Protein AF-A0ABD3V1T1-F1 (afdb_monomer_lite)

InterPro domains:
  IPR002073 3'5'-cyclic nucleotide phosphodiesterase, catalytic domain [PF00233] (11-214)
  IPR002073 3'5'-cyclic nucleotide phosphodiesterase, catalytic domain [PS51845] (1-315)
  IPR003607 HD/PDEase domain [cd00077] (18-163)
  IPR023088 3'5'-cyclic nucleotide phosphodiesterase [PR00387] (19-32)
  IPR023088 3'5'-cyclic nucleotide phosphodiesterase [PR00387] (33-48)
  IPR023088 3'5'-cyclic nucleotide phosphodiesterase [PR00387] (60-76)
  IPR023088 3'5'-cyclic nucleotide phosphodiesterase [PR00387] (136-149)
  IPR023088 3'5'-cyclic nucleotide phosphodiesterase [PR00387] (153-169)
  IPR023174 3'5'-cyclic nucleotide phosphodiesterase, conserved site [PS00126] (33-44)
  IPR036971 3'5'-cyclic nucleotide phosphodiesterase, catalytic domain superfamily [G3DSA:1.10.1300.10] (7-315)

Secondary structure (DSSP, 8-state):
--TTTTTT-HHHHHHHHS-HHHHHHHHHHHHHTTTT--SS-HHHHHHTT-HHHHHHTTSSHHHHHHHHHHHHHTTSGGG-TTTTS-HHHHHHHHHHHHHHHHTT-GGGHHHHHHHHHHHHTSSSPPPHHHHHHHHHHHHHT-GGGS-HHHHHHHHHHHHHHHHHHHHHHHHTTPPPPTT--TTT--HHHHHHHHIIIIIHHHHHHHHHHHHHHSHHHHTSPPPP------------------------------------------------------------------------THHHHHHHHHHHHHHHHH-

Structure (mmCIF, N/CA/C/O backbone):
data_AF-A0ABD3V1T1-F1
#
_entry.id   AF-A0ABD3V1T1-F1
#
loop_
_atom_site.group_PDB
_atom_site.id
_atom_site.type_symbol
_atom_site.label_atom_id
_atom_site.label_alt_id
_atom_site.label_comp_id
_atom_site.label_asym_id
_atom_site.label_entity_id
_atom_site.label_seq_id
_atom_site.pdbx_PDB_ins_code
_atom_site.Cartn_x
_atom_site.Cartn_y
_atom_site.Cartn_z
_atom_site.occupancy
_atom_site.B_iso_or_equiv
_atom_site.auth_seq_id
_atom_site.auth_comp_id
_atom_site.auth_asym_id
_atom_site.auth_atom_id
_atom_site.pdbx_PDB_model_num
ATOM 1 N N . MET A 1 1 ? 5.803 15.322 35.891 1.00 43.84 1 MET A N 1
ATOM 2 C CA . MET A 1 1 ? 6.191 14.582 34.674 1.00 43.84 1 MET A CA 1
ATOM 3 C C . MET A 1 1 ? 7.262 15.382 33.976 1.00 43.84 1 MET A C 1
ATOM 5 O O . MET A 1 1 ? 7.073 16.579 33.790 1.00 43.84 1 MET A O 1
ATOM 9 N N . GLY A 1 2 ? 8.422 14.771 33.749 1.00 33.94 2 GLY A N 1
ATOM 10 C CA . GLY A 1 2 ? 9.577 15.471 33.200 1.00 33.94 2 GLY A CA 1
ATOM 11 C C . GLY A 1 2 ? 9.440 15.649 31.693 1.00 33.94 2 GLY A C 1
ATOM 12 O O . GLY A 1 2 ? 8.808 14.845 31.018 1.00 33.94 2 GLY A O 1
ATOM 13 N N . GLU A 1 3 ? 10.094 16.671 31.155 1.00 36.53 3 GLU A N 1
ATOM 14 C CA . GLU A 1 3 ? 10.178 17.003 29.722 1.00 36.53 3 GLU A CA 1
ATOM 15 C C . GLU A 1 3 ? 10.659 15.826 28.839 1.00 36.53 3 GLU A C 1
ATOM 17 O O . GLU A 1 3 ? 10.414 15.793 27.635 1.00 36.53 3 GLU A O 1
ATOM 22 N N . LYS A 1 4 ? 11.281 14.804 29.449 1.00 35.91 4 LYS A N 1
ATOM 23 C CA . LYS A 1 4 ? 11.696 13.552 28.800 1.00 35.91 4 LYS A CA 1
ATOM 24 C C . LYS A 1 4 ? 10.572 12.523 28.602 1.00 35.91 4 LYS A C 1
ATOM 26 O O . LYS A 1 4 ? 10.714 11.699 27.708 1.00 35.91 4 LYS A O 1
ATOM 31 N N . ASP A 1 5 ? 9.468 12.596 29.349 1.00 42.28 5 ASP A N 1
ATOM 32 C CA . ASP A 1 5 ? 8.339 11.648 29.239 1.00 42.28 5 ASP A CA 1
ATOM 33 C C . ASP A 1 5 ? 7.396 11.991 28.065 1.00 42.28 5 ASP A C 1
ATOM 35 O O . ASP A 1 5 ? 6.668 11.143 27.553 1.00 42.28 5 ASP A O 1
ATOM 39 N N . ILE A 1 6 ? 7.424 13.248 27.610 1.00 43.75 6 ILE A N 1
ATOM 40 C CA . ILE A 1 6 ? 6.513 13.803 26.594 1.00 43.75 6 ILE A CA 1
ATOM 41 C C . ILE A 1 6 ? 6.910 13.360 25.173 1.00 43.75 6 ILE A C 1
ATOM 43 O O . ILE A 1 6 ? 6.063 13.201 24.296 1.00 43.75 6 ILE A O 1
ATOM 47 N N . VAL A 1 7 ? 8.201 13.109 24.938 1.00 44.66 7 VAL A N 1
ATOM 48 C CA . VAL A 1 7 ? 8.735 12.762 23.608 1.00 44.66 7 VAL A CA 1
ATOM 49 C C . VAL A 1 7 ? 8.593 11.264 23.298 1.00 44.66 7 VAL A C 1
ATOM 51 O O . VAL A 1 7 ? 8.652 10.871 22.137 1.00 44.66 7 VAL A O 1
ATOM 54 N N . THR A 1 8 ? 8.370 10.414 24.305 1.00 45.50 8 THR A N 1
ATOM 55 C CA . THR A 1 8 ? 8.364 8.945 24.154 1.00 45.50 8 THR A CA 1
ATOM 56 C C . THR A 1 8 ? 6.967 8.318 24.143 1.00 45.50 8 THR A C 1
ATOM 58 O O . THR A 1 8 ? 6.834 7.166 23.736 1.00 45.50 8 THR A O 1
ATOM 61 N N . ASN A 1 9 ? 5.913 9.053 24.525 1.00 52.53 9 ASN A N 1
ATOM 62 C CA . ASN A 1 9 ? 4.589 8.468 24.797 1.00 52.53 9 ASN A CA 1
ATOM 63 C C . ASN A 1 9 ? 3.530 8.656 23.686 1.00 52.53 9 ASN A C 1
ATOM 65 O O . ASN A 1 9 ? 2.329 8.591 23.934 1.00 52.53 9 ASN A O 1
ATOM 69 N N . TRP A 1 10 ? 3.958 8.881 22.442 1.00 55.53 10 TRP A N 1
ATOM 70 C CA . TRP A 1 10 ? 3.056 9.087 21.296 1.00 55.53 10 TRP A CA 1
ATOM 71 C C . TRP A 1 10 ? 2.229 7.839 20.972 1.00 55.53 10 TRP A C 1
ATOM 73 O O . TRP A 1 10 ? 1.071 7.946 20.573 1.00 55.53 10 TRP A O 1
ATOM 83 N N . HIS A 1 11 ? 2.806 6.657 21.212 1.00 55.22 11 HIS A N 1
ATOM 84 C CA . HIS A 1 11 ? 2.116 5.375 21.092 1.00 55.22 11 HIS A CA 1
ATOM 85 C C . HIS A 1 11 ? 0.866 5.323 21.986 1.00 55.22 11 HIS A C 1
ATOM 87 O O . HIS A 1 11 ? -0.195 4.928 21.514 1.00 55.22 11 HIS A O 1
ATOM 93 N N . GLY A 1 12 ? 0.957 5.815 23.229 1.00 54.53 12 GLY A N 1
ATOM 94 C CA . GLY A 1 12 ? -0.182 5.885 24.151 1.00 54.53 12 GLY A CA 1
ATOM 95 C C . GLY A 1 12 ? -1.261 6.889 23.733 1.00 54.53 12 GLY A C 1
ATOM 96 O O . GLY A 1 12 ? -2.412 6.764 24.128 1.00 54.53 12 GLY A O 1
ATOM 97 N N . LEU A 1 13 ? -0.929 7.876 22.899 1.00 57.91 13 LEU A N 1
ATOM 98 C CA . LEU A 1 13 ? -1.885 8.895 22.456 1.00 57.91 13 LEU A CA 1
ATOM 99 C C . LEU A 1 13 ? -2.669 8.468 21.223 1.00 57.91 13 LEU A C 1
ATOM 101 O O . LEU A 1 13 ? -3.871 8.702 21.167 1.00 57.91 13 LEU A O 1
ATOM 105 N N . LEU A 1 14 ? -2.027 7.780 20.276 1.00 60.41 14 LEU A N 1
ATOM 106 C CA . LEU A 1 14 ? -2.755 7.103 19.199 1.00 60.41 14 LEU A CA 1
ATOM 107 C C . LEU A 1 14 ? -3.680 6.012 19.762 1.00 60.41 14 LEU A C 1
ATOM 109 O O . LEU A 1 14 ? -4.810 5.892 19.296 1.00 60.41 14 LEU A O 1
ATOM 113 N N . GLN A 1 15 ? -3.252 5.302 20.814 1.00 58.66 15 GLN A N 1
ATOM 114 C CA . GLN A 1 15 ? -4.102 4.363 21.561 1.00 58.66 15 GLN A CA 1
ATOM 115 C C . GLN A 1 15 ? -5.310 5.032 22.233 1.00 58.66 15 GLN A C 1
ATOM 117 O O . GLN A 1 15 ? -6.338 4.394 22.373 1.00 58.66 15 GLN A O 1
ATOM 122 N N . ASN A 1 16 ? -5.232 6.312 22.608 1.00 70.31 16 ASN A N 1
ATOM 123 C CA . ASN A 1 16 ? -6.383 7.037 23.164 1.00 70.31 16 ASN A CA 1
ATOM 124 C C . ASN A 1 16 ? -7.327 7.590 22.082 1.00 70.31 16 ASN A C 1
ATOM 126 O O . ASN A 1 16 ? -8.467 7.943 22.380 1.00 70.31 16 ASN A O 1
ATOM 130 N N . TRP A 1 17 ? -6.861 7.708 20.835 1.00 84.50 17 TRP A N 1
ATOM 131 C CA . TRP A 1 17 ? -7.697 8.121 19.706 1.00 84.50 17 TRP A CA 1
ATOM 132 C C . TRP A 1 17 ? -8.449 6.944 19.086 1.00 84.50 17 TRP A C 1
ATOM 134 O O . TRP A 1 17 ? -9.582 7.112 18.636 1.00 84.50 17 TRP A O 1
ATOM 144 N N . LEU A 1 18 ? -7.828 5.765 19.066 1.00 90.62 18 LEU A N 1
ATOM 145 C CA . LEU A 1 18 ? -8.373 4.537 18.498 1.00 90.62 18 LEU A CA 1
ATOM 146 C C . LEU A 1 18 ? -9.016 3.665 19.581 1.00 90.62 18 LEU A C 1
ATOM 148 O O . LEU A 1 18 ? -8.519 3.571 20.693 1.00 90.62 18 LEU A O 1
ATOM 152 N N . SER A 1 19 ? -10.113 2.998 19.246 1.00 93.19 19 SER A N 1
ATOM 153 C CA . SER A 1 19 ? -10.649 1.902 20.056 1.00 93.19 19 SER A CA 1
ATOM 154 C C . SER A 1 19 ? -9.822 0.627 19.864 1.00 93.19 19 SER A C 1
ATOM 156 O O . SER A 1 19 ? -9.166 0.455 18.833 1.00 93.19 19 SER A O 1
ATOM 158 N N . ASP A 1 20 ? -9.915 -0.310 20.810 1.00 94.44 20 ASP A N 1
ATOM 159 C CA . ASP A 1 20 ? -9.263 -1.623 20.698 1.00 94.44 20 ASP A CA 1
ATOM 160 C C . ASP A 1 20 ? -9.670 -2.362 19.412 1.00 94.44 20 ASP A C 1
ATOM 162 O O . ASP A 1 20 ? -8.837 -3.000 18.766 1.00 94.44 20 ASP A O 1
ATOM 166 N N . LEU A 1 21 ? -10.932 -2.214 18.989 1.00 96.19 21 LEU A N 1
ATOM 167 C CA . LEU A 1 21 ? -11.443 -2.792 17.747 1.00 96.19 21 LEU A CA 1
ATOM 168 C C . LEU A 1 21 ? -10.760 -2.192 16.508 1.00 96.19 21 LEU A C 1
ATOM 170 O O . LEU A 1 21 ? -10.423 -2.924 15.582 1.00 96.19 21 LEU A O 1
ATOM 174 N N . GLU A 1 22 ? -10.522 -0.878 16.491 1.00 96.50 22 GLU A N 1
ATOM 175 C CA . GLU A 1 22 ? -9.848 -0.181 15.385 1.00 96.50 22 GLU A CA 1
ATOM 176 C C . GLU A 1 22 ? -8.355 -0.527 15.319 1.00 96.50 22 GLU A C 1
ATOM 178 O O . GLU A 1 22 ? -7.807 -0.707 14.228 1.00 96.50 22 GLU A O 1
ATOM 183 N N . VAL A 1 23 ? -7.695 -0.674 16.475 1.00 96.12 23 VAL A N 1
ATOM 184 C CA . VAL A 1 23 ? -6.307 -1.157 16.549 1.00 96.12 23 VAL A CA 1
ATOM 185 C C . VAL A 1 23 ? -6.221 -2.587 16.022 1.00 96.12 23 VAL A C 1
ATOM 187 O O . VAL A 1 23 ? -5.373 -2.884 15.177 1.00 96.12 23 VAL A O 1
ATOM 190 N N . PHE A 1 24 ? -7.127 -3.463 16.463 1.00 97.38 24 PHE A N 1
ATOM 191 C CA . PHE A 1 24 ? -7.182 -4.842 15.992 1.00 97.38 24 PHE A CA 1
ATOM 192 C C . PHE A 1 24 ? -7.453 -4.922 14.483 1.00 97.38 24 PHE A C 1
ATOM 194 O O . PHE A 1 24 ? -6.726 -5.617 13.774 1.00 97.38 24 PHE A O 1
ATOM 201 N N . ALA A 1 25 ? -8.426 -4.161 13.974 1.00 98.31 25 ALA A N 1
ATOM 202 C CA . ALA A 1 25 ? -8.725 -4.066 12.546 1.00 98.31 25 ALA A CA 1
ATOM 203 C C . ALA A 1 25 ? -7.522 -3.580 11.732 1.00 98.31 25 ALA A C 1
ATOM 205 O O . ALA A 1 25 ? -7.242 -4.138 10.677 1.00 98.31 25 ALA A O 1
ATOM 206 N N . THR A 1 26 ? -6.773 -2.599 12.240 1.00 98.19 26 THR A N 1
ATOM 207 C CA . THR A 1 26 ? -5.576 -2.067 11.571 1.00 98.19 26 THR A CA 1
ATOM 208 C C . THR A 1 26 ? -4.484 -3.124 11.431 1.00 98.19 26 THR A C 1
ATOM 210 O O . THR A 1 26 ? -3.923 -3.298 10.350 1.00 98.19 26 THR A O 1
ATOM 213 N N . ILE A 1 27 ? -4.196 -3.858 12.510 1.00 98.31 27 ILE A N 1
ATOM 214 C CA . ILE A 1 27 ? -3.192 -4.932 12.501 1.00 98.31 27 ILE A CA 1
ATOM 215 C C . ILE A 1 27 ? -3.645 -6.072 11.587 1.00 98.31 27 ILE A C 1
ATOM 217 O O . ILE A 1 27 ? -2.851 -6.588 10.803 1.00 98.31 27 ILE A O 1
ATOM 221 N N . PHE A 1 28 ? -4.924 -6.446 11.663 1.00 98.62 28 PHE A N 1
ATOM 222 C CA . PHE A 1 28 ? -5.484 -7.481 10.807 1.00 98.62 28 PHE A CA 1
ATOM 223 C C . PHE A 1 28 ? -5.425 -7.082 9.330 1.00 98.62 28 PHE A C 1
ATOM 225 O O . PHE A 1 28 ? -4.951 -7.871 8.522 1.00 98.62 28 PHE A O 1
ATOM 232 N N . ALA A 1 29 ? -5.834 -5.858 8.980 1.00 98.81 29 ALA A N 1
ATOM 233 C CA . ALA A 1 29 ? -5.756 -5.333 7.619 1.00 98.81 29 ALA A CA 1
ATOM 234 C C . ALA A 1 29 ? -4.317 -5.379 7.087 1.00 98.81 29 ALA A C 1
ATOM 236 O O . ALA A 1 29 ? -4.097 -5.893 5.998 1.00 98.81 29 ALA A O 1
ATOM 237 N N . ALA A 1 30 ? -3.333 -4.946 7.884 1.00 98.69 30 ALA A N 1
ATOM 238 C CA . ALA A 1 30 ? -1.922 -5.030 7.509 1.00 98.69 30 ALA A CA 1
ATOM 239 C C . ALA A 1 30 ? -1.456 -6.473 7.252 1.00 98.69 30 ALA A C 1
ATOM 241 O O . ALA A 1 30 ? -0.709 -6.715 6.308 1.00 98.69 30 ALA A O 1
ATOM 242 N N . LEU A 1 31 ? -1.917 -7.436 8.054 1.00 98.38 31 LEU A N 1
ATOM 243 C CA . LEU A 1 31 ? -1.580 -8.850 7.878 1.00 98.38 31 LEU A CA 1
ATOM 244 C C . LEU A 1 31 ? -2.165 -9.441 6.588 1.00 98.38 31 LEU A C 1
ATOM 246 O O . LEU A 1 31 ? -1.534 -10.300 5.977 1.00 98.38 31 LEU A O 1
ATOM 250 N N . VAL A 1 32 ? -3.368 -9.017 6.197 1.00 98.62 32 VAL A N 1
ATOM 251 C CA . VAL A 1 32 ? -4.119 -9.649 5.103 1.00 98.62 32 VAL A CA 1
ATOM 252 C C . VAL A 1 32 ? -4.105 -8.884 3.785 1.00 98.62 32 VAL A C 1
ATOM 254 O O . VAL A 1 32 ? -4.648 -9.403 2.813 1.00 98.62 32 VAL A O 1
ATOM 257 N N . HIS A 1 33 ? -3.535 -7.674 3.744 1.00 98.81 33 HIS A N 1
ATOM 258 C CA . HIS A 1 33 ? -3.693 -6.776 2.597 1.00 98.81 33 HIS A CA 1
ATOM 259 C C . HIS A 1 33 ? -3.243 -7.386 1.265 1.00 98.81 33 HIS A C 1
ATOM 261 O O . HIS A 1 33 ? -3.886 -7.077 0.277 1.00 98.81 33 HIS A O 1
ATOM 267 N N . ASP A 1 34 ? -2.262 -8.300 1.278 1.00 98.69 34 ASP A N 1
ATOM 268 C CA . ASP A 1 34 ? -1.723 -9.021 0.108 1.00 98.69 34 ASP A CA 1
ATOM 269 C C . ASP A 1 34 ? -1.944 -10.554 0.170 1.00 98.69 34 ASP A C 1
ATOM 271 O O . ASP A 1 34 ? -1.226 -11.354 -0.441 1.00 98.69 34 ASP A O 1
ATOM 275 N N . TYR A 1 35 ? -2.922 -11.034 0.947 1.00 98.56 35 TYR A N 1
ATOM 276 C CA . TYR A 1 35 ? -3.156 -12.477 1.096 1.00 98.56 35 TYR A CA 1
ATOM 277 C C . TYR A 1 35 ? -3.539 -13.152 -0.236 1.00 98.56 35 TYR A C 1
ATOM 279 O O . TYR A 1 35 ? -4.500 -12.749 -0.883 1.00 98.56 35 TYR A O 1
ATOM 287 N N . GLU A 1 36 ? -2.828 -14.220 -0.618 1.00 98.00 36 GLU A N 1
ATOM 288 C CA . GLU A 1 36 ? -2.940 -14.897 -1.930 1.00 98.00 36 GLU A CA 1
ATOM 289 C C . GLU A 1 36 ? -2.482 -14.049 -3.139 1.00 98.00 36 GLU A C 1
ATOM 291 O O . GLU A 1 36 ? -2.895 -14.309 -4.270 1.00 98.00 36 GLU A O 1
ATOM 296 N N . HIS A 1 37 ? -1.591 -13.065 -2.942 1.00 98.44 37 HIS A N 1
ATOM 297 C CA . HIS A 1 37 ? -0.959 -12.350 -4.057 1.00 98.44 37 HIS A CA 1
ATOM 298 C C . HIS A 1 37 ? -0.254 -13.312 -5.030 1.00 98.44 37 HIS A C 1
ATOM 300 O O . HIS A 1 37 ? 0.456 -14.241 -4.638 1.00 98.44 37 HIS A O 1
ATOM 306 N N . THR A 1 38 ? -0.461 -13.094 -6.329 1.00 97.81 38 THR A N 1
ATOM 307 C CA . THR A 1 38 ? -0.012 -14.003 -7.400 1.00 97.81 38 THR A CA 1
ATOM 308 C C . THR A 1 38 ? 1.401 -13.704 -7.897 1.00 97.81 38 THR A C 1
ATOM 310 O O . THR A 1 38 ? 1.939 -14.442 -8.726 1.00 97.81 38 THR A O 1
ATOM 313 N N . GLY A 1 39 ? 1.993 -12.617 -7.403 1.00 97.56 39 GLY A N 1
ATOM 314 C CA . GLY A 1 39 ? 3.241 -12.054 -7.904 1.00 97.56 39 GLY A CA 1
ATOM 315 C C . GLY A 1 39 ? 3.077 -11.324 -9.240 1.00 97.56 39 GLY A C 1
ATOM 316 O O . GLY A 1 39 ? 4.014 -11.270 -10.033 1.00 97.56 39 GLY A O 1
ATOM 317 N N . THR A 1 40 ? 1.861 -10.858 -9.546 1.00 98.06 40 THR A N 1
ATOM 318 C CA . THR A 1 40 ? 1.545 -10.085 -10.753 1.00 98.06 40 THR A CA 1
ATOM 319 C C . THR A 1 40 ? 0.531 -8.994 -10.434 1.00 98.06 40 THR A C 1
ATOM 321 O O . THR A 1 40 ? -0.231 -9.130 -9.486 1.00 98.06 40 THR A O 1
ATOM 324 N N . THR A 1 41 ? 0.498 -7.921 -11.223 1.00 98.31 41 THR A N 1
ATOM 325 C CA . THR A 1 41 ? -0.340 -6.744 -10.958 1.00 98.31 41 THR A CA 1
ATOM 326 C C . THR A 1 41 ? -1.795 -6.908 -11.411 1.00 98.31 41 THR A C 1
ATOM 328 O O . THR A 1 41 ? -2.125 -7.740 -12.260 1.00 98.31 41 THR A O 1
ATOM 331 N N . ASN A 1 42 ? -2.672 -6.017 -10.931 1.00 98.38 42 ASN A N 1
ATOM 332 C CA . ASN A 1 42 ? -4.055 -5.888 -11.410 1.00 98.38 42 ASN A CA 1
ATOM 333 C C . ASN A 1 42 ? -4.140 -5.819 -12.948 1.00 98.38 42 ASN A C 1
ATOM 335 O O . ASN A 1 42 ? -4.965 -6.496 -13.559 1.00 98.38 42 ASN A O 1
ATOM 339 N N . ASN A 1 43 ? -3.252 -5.055 -13.593 1.00 97.94 43 ASN A N 1
ATOM 340 C CA . ASN A 1 43 ? -3.235 -4.923 -15.052 1.00 97.94 43 ASN A CA 1
ATOM 341 C C . ASN A 1 43 ? -2.937 -6.256 -15.754 1.00 97.94 43 ASN A C 1
ATOM 343 O O . ASN A 1 43 ? -3.573 -6.573 -16.757 1.00 97.94 43 ASN A O 1
ATOM 347 N N . PHE A 1 44 ? -2.021 -7.064 -15.215 1.00 98.44 44 PHE A N 1
ATOM 348 C CA . PHE A 1 44 ? -1.737 -8.391 -15.758 1.00 98.44 44 PHE A CA 1
ATOM 349 C C . PHE A 1 44 ? -2.977 -9.293 -15.703 1.00 98.44 44 PHE A C 1
ATOM 351 O O . PHE A 1 44 ? -3.340 -9.930 -16.695 1.00 98.44 44 PHE A O 1
ATOM 358 N N . HIS A 1 45 ? -3.675 -9.299 -14.566 1.00 98.56 45 HIS A N 1
ATOM 359 C CA . HIS A 1 45 ? -4.908 -10.061 -14.376 1.00 98.56 45 HIS A CA 1
ATOM 360 C C . HIS A 1 45 ? -6.024 -9.662 -15.352 1.00 98.56 45 HIS A C 1
ATOM 362 O O . HIS A 1 45 ? -6.718 -10.543 -15.868 1.00 98.56 45 HIS A O 1
ATOM 368 N N . ILE A 1 46 ? -6.166 -8.362 -15.623 1.00 98.38 46 ILE A N 1
ATOM 369 C CA . ILE A 1 46 ? -7.139 -7.809 -16.576 1.00 98.38 46 ILE A CA 1
ATOM 370 C C . ILE A 1 46 ? -6.761 -8.199 -18.010 1.00 98.38 46 ILE A C 1
ATOM 372 O O . ILE A 1 46 ? -7.571 -8.770 -18.737 1.00 98.38 46 ILE A O 1
ATOM 376 N N . MET A 1 47 ? -5.509 -7.965 -18.410 1.00 97.88 47 MET A N 1
ATOM 377 C CA . MET A 1 47 ? -5.037 -8.233 -19.776 1.00 97.88 47 MET A CA 1
ATOM 378 C C . MET A 1 47 ? -5.066 -9.719 -20.146 1.00 97.88 47 MET A C 1
ATOM 380 O O . MET A 1 47 ? -5.230 -10.061 -21.316 1.00 97.88 47 MET A O 1
ATOM 384 N N . THR A 1 48 ? -4.915 -10.603 -19.160 1.00 97.75 48 THR A N 1
ATOM 385 C CA . THR A 1 48 ? -4.975 -12.058 -19.359 1.00 97.75 48 THR A CA 1
ATOM 386 C C . THR A 1 48 ? -6.380 -12.642 -19.221 1.00 97.75 48 THR A C 1
ATOM 388 O O . THR A 1 48 ? -6.561 -13.828 -19.490 1.00 97.75 48 THR A O 1
ATOM 391 N N . GLY A 1 49 ? -7.378 -11.847 -18.812 1.00 97.62 49 GLY A N 1
ATOM 392 C CA . GLY A 1 49 ? -8.740 -12.332 -18.579 1.00 97.62 49 GLY A CA 1
ATOM 393 C C . GLY A 1 49 ? -8.814 -13.391 -17.476 1.00 97.62 49 GLY A C 1
ATOM 394 O O . GLY A 1 49 ? -9.561 -14.361 -17.597 1.00 97.62 49 GLY A O 1
ATOM 395 N N . SER A 1 50 ? -7.997 -13.244 -16.428 1.00 98.12 50 SER A N 1
ATOM 396 C CA . SER A 1 50 ? -7.952 -14.199 -15.315 1.00 98.12 50 SER A CA 1
ATOM 397 C C . SER A 1 50 ? -9.303 -14.326 -14.596 1.00 98.12 50 SER A C 1
ATOM 399 O O . SER A 1 50 ? -10.104 -13.391 -14.581 1.00 98.12 50 SER A O 1
ATOM 401 N N . GLU A 1 51 ? -9.545 -15.460 -13.931 1.00 98.00 51 GLU A N 1
ATOM 402 C CA . GLU A 1 51 ? -10.817 -15.710 -13.233 1.00 98.00 51 GLU A CA 1
ATOM 403 C C . GLU A 1 51 ? -11.146 -14.639 -12.183 1.00 98.00 51 GLU A C 1
ATOM 405 O O . GLU A 1 51 ? -12.297 -14.218 -12.077 1.00 98.00 51 GLU A O 1
ATOM 410 N N . ILE A 1 52 ? -10.142 -14.152 -11.441 1.00 97.94 52 ILE A N 1
ATOM 411 C CA . ILE A 1 52 ? -10.354 -13.101 -10.437 1.00 97.94 52 ILE A CA 1
ATOM 412 C C . ILE A 1 52 ? -10.651 -11.736 -11.073 1.00 97.94 52 ILE A C 1
ATOM 414 O O . ILE A 1 52 ? -11.458 -10.988 -10.525 1.00 97.94 52 ILE A O 1
ATOM 418 N N . ALA A 1 53 ? -10.087 -11.428 -12.248 1.00 98.50 53 ALA A N 1
ATOM 419 C CA . ALA A 1 53 ? -10.419 -10.200 -12.976 1.00 98.50 53 ALA A CA 1
ATOM 420 C C . ALA A 1 53 ? -11.879 -10.215 -13.443 1.00 98.50 53 ALA A C 1
ATOM 422 O O . ALA A 1 53 ? -12.613 -9.253 -13.211 1.00 98.50 53 ALA A O 1
ATOM 423 N N . LEU A 1 54 ? -12.333 -11.351 -13.986 1.00 98.38 54 LEU A N 1
ATOM 424 C CA . LEU A 1 54 ? -13.731 -11.554 -14.373 1.00 98.38 54 LEU A CA 1
ATOM 425 C C . LEU A 1 54 ? -14.675 -11.480 -13.164 1.00 98.38 54 LEU A C 1
ATOM 427 O O . LEU A 1 54 ? -15.730 -10.852 -13.240 1.00 98.38 54 LEU A O 1
ATOM 431 N N . LEU A 1 55 ? -14.293 -12.084 -12.036 1.00 98.19 55 LEU A N 1
ATOM 432 C CA . LEU A 1 55 ? -15.089 -12.079 -10.807 1.00 98.19 55 LEU A CA 1
ATOM 433 C C . LEU A 1 55 ? -15.288 -10.663 -10.247 1.00 98.19 55 LEU A C 1
ATOM 435 O O . LEU A 1 55 ? -16.395 -10.315 -9.830 1.00 98.19 55 LEU A O 1
ATOM 439 N N . TYR A 1 56 ? -14.230 -9.848 -10.245 1.00 98.38 56 TYR A N 1
ATOM 440 C CA . TYR A 1 56 ? -14.252 -8.486 -9.700 1.00 98.38 56 TYR A CA 1
ATOM 441 C C . TYR A 1 56 ? -14.488 -7.398 -10.751 1.00 98.38 56 TYR A C 1
ATOM 443 O O . TYR A 1 56 ? -14.476 -6.212 -10.423 1.00 98.38 56 TYR A O 1
ATOM 451 N N . ASN A 1 57 ? -14.808 -7.788 -11.988 1.00 98.38 57 ASN A N 1
ATOM 452 C CA . ASN A 1 57 ? -15.132 -6.884 -13.092 1.00 98.38 57 ASN A CA 1
ATOM 453 C C . ASN A 1 57 ? -14.055 -5.802 -13.285 1.00 98.38 57 ASN A C 1
ATOM 455 O O . ASN A 1 57 ? -14.374 -4.614 -13.373 1.00 98.38 57 ASN A O 1
ATOM 459 N N . ASP A 1 58 ? -12.788 -6.226 -13.279 1.00 98.38 58 ASP A N 1
ATOM 460 C CA . ASP A 1 58 ? -11.596 -5.393 -13.490 1.00 98.38 58 ASP A CA 1
ATOM 461 C C . ASP A 1 58 ? -11.381 -4.264 -12.460 1.00 98.38 58 ASP A C 1
ATOM 463 O O . ASP A 1 58 ? -10.598 -3.341 -12.690 1.00 98.38 58 ASP A O 1
ATOM 467 N N . ARG A 1 59 ? -12.064 -4.302 -11.307 1.00 97.88 59 ARG A N 1
ATOM 468 C CA . ARG A 1 59 ? -11.957 -3.272 -10.258 1.00 97.88 59 ARG A CA 1
ATOM 469 C C . ARG A 1 59 ? -11.186 -3.788 -9.056 1.00 97.88 59 ARG A C 1
ATOM 471 O O . ARG A 1 59 ? -11.685 -4.700 -8.402 1.00 97.88 59 ARG A O 1
ATOM 478 N N . ALA A 1 60 ? -10.047 -3.157 -8.743 1.00 97.62 60 ALA A N 1
ATOM 479 C CA . ALA A 1 60 ? -9.207 -3.477 -7.580 1.00 97.62 60 ALA A CA 1
ATOM 480 C C . ALA A 1 60 ? -9.117 -5.002 -7.380 1.00 97.62 60 ALA A C 1
ATOM 482 O O . ALA A 1 60 ? -9.640 -5.557 -6.409 1.00 97.62 60 ALA A O 1
ATOM 483 N N . VAL A 1 61 ? -8.670 -5.692 -8.438 1.00 98.69 61 VAL A N 1
ATOM 484 C CA . VAL A 1 61 ? -8.891 -7.133 -8.634 1.00 98.69 61 VAL A CA 1
ATOM 485 C C . VAL A 1 61 ? -8.229 -7.931 -7.515 1.00 98.69 61 VAL A C 1
ATOM 487 O O . VAL A 1 61 ? -8.861 -8.803 -6.916 1.00 98.69 61 VAL A O 1
ATOM 490 N N . LEU A 1 62 ? -6.975 -7.607 -7.224 1.00 98.81 62 LEU A N 1
ATOM 491 C CA . LEU A 1 62 ? -6.169 -8.219 -6.182 1.00 98.81 62 LEU A CA 1
ATOM 492 C C . LEU A 1 62 ? -6.671 -7.812 -4.800 1.00 98.81 62 LEU A C 1
ATOM 494 O O . LEU A 1 62 ? -6.951 -8.680 -3.985 1.00 98.81 62 LEU A O 1
ATOM 498 N N . GLU A 1 63 ? -6.947 -6.533 -4.563 1.00 98.81 63 GLU A N 1
ATOM 499 C CA . GLU A 1 63 ? -7.373 -6.048 -3.248 1.00 98.81 63 GLU A CA 1
ATOM 500 C C . GLU A 1 63 ? -8.729 -6.650 -2.837 1.00 98.81 63 GLU A C 1
ATOM 502 O O . GLU A 1 63 ? -8.913 -7.100 -1.702 1.00 98.81 63 GLU A O 1
ATOM 507 N N . ASN A 1 64 ? -9.673 -6.776 -3.780 1.00 98.75 64 ASN A N 1
ATOM 508 C CA . ASN A 1 64 ? -10.911 -7.523 -3.548 1.00 98.75 64 ASN A CA 1
ATOM 509 C C . ASN A 1 64 ? -10.652 -9.015 -3.296 1.00 98.75 64 ASN A C 1
ATOM 511 O O . ASN A 1 64 ? -11.341 -9.625 -2.469 1.00 98.75 64 ASN A O 1
ATOM 515 N N . HIS A 1 65 ? -9.683 -9.617 -3.992 1.00 98.75 65 HIS A N 1
ATOM 516 C CA . HIS A 1 65 ? -9.293 -11.006 -3.773 1.00 98.75 65 HIS A CA 1
ATOM 517 C C . HIS A 1 65 ? -8.732 -11.219 -2.364 1.00 98.75 65 HIS A C 1
ATOM 519 O O . HIS A 1 65 ? -9.253 -12.081 -1.656 1.00 98.75 65 HIS A O 1
ATOM 525 N N . HIS A 1 66 ? -7.787 -10.386 -1.924 1.00 98.81 66 HIS A N 1
ATOM 526 C CA . HIS A 1 66 ? -7.160 -10.430 -0.601 1.00 98.81 66 HIS A CA 1
ATOM 527 C C . HIS A 1 66 ? -8.208 -10.377 0.517 1.00 98.81 66 HIS A C 1
ATOM 529 O O . HIS A 1 66 ? -8.244 -11.243 1.399 1.00 98.81 66 HIS A O 1
ATOM 535 N N . ILE A 1 67 ? -9.156 -9.439 0.426 1.00 98.69 67 ILE A N 1
ATOM 536 C CA . ILE A 1 67 ? -10.288 -9.320 1.358 1.00 98.69 67 ILE A CA 1
ATOM 537 C C . ILE A 1 67 ? -11.163 -10.581 1.323 1.00 98.69 67 ILE A C 1
ATOM 539 O O . ILE A 1 67 ? -11.471 -11.177 2.360 1.00 98.69 67 ILE A O 1
ATOM 543 N N . SER A 1 68 ? -11.613 -10.979 0.132 1.00 98.50 68 SER A N 1
ATOM 544 C CA . SER A 1 68 ? -12.553 -12.089 -0.055 1.00 98.50 68 SER A CA 1
ATOM 545 C C . SER A 1 68 ? -11.986 -13.411 0.456 1.00 98.50 68 SER A C 1
ATOM 547 O O . SER A 1 68 ? -12.677 -14.133 1.181 1.00 98.50 68 SER A O 1
ATOM 549 N N . SER A 1 69 ? -10.729 -13.710 0.128 1.00 98.44 69 SER A N 1
ATOM 550 C CA . SER A 1 69 ? -10.031 -14.923 0.550 1.00 98.44 69 SER A CA 1
ATOM 551 C C . SER A 1 69 ? -9.789 -14.940 2.055 1.00 98.44 69 SER A C 1
ATOM 553 O O . SER A 1 69 ? -10.125 -15.925 2.714 1.00 98.44 69 SER A O 1
ATOM 555 N N . SER A 1 70 ? -9.351 -13.821 2.636 1.00 98.44 70 SER A N 1
ATOM 556 C CA . SER A 1 70 ? -9.107 -13.718 4.081 1.00 98.44 70 SER A CA 1
ATOM 557 C C . SER A 1 70 ? -10.376 -13.942 4.900 1.00 98.44 70 SER A C 1
ATOM 559 O O . SER A 1 70 ? -10.407 -14.744 5.833 1.00 98.44 70 SER A O 1
ATOM 561 N N . PHE A 1 71 ? -11.486 -13.308 4.518 1.00 98.38 71 PHE A N 1
ATOM 562 C CA . PHE A 1 71 ? -12.753 -13.514 5.220 1.00 98.38 71 PHE A CA 1
ATOM 563 C C . PHE A 1 71 ? -13.415 -14.859 4.923 1.00 98.38 71 PHE A C 1
ATOM 565 O O . PHE A 1 71 ? -14.242 -15.315 5.713 1.00 98.38 71 PHE A O 1
ATOM 572 N N . ARG A 1 72 ? -13.076 -15.507 3.805 1.00 97.94 72 ARG A N 1
ATOM 573 C CA . ARG A 1 72 ? -13.484 -16.888 3.535 1.00 97.94 72 ARG A CA 1
ATOM 574 C C . ARG A 1 72 ? -12.742 -17.863 4.441 1.00 97.94 72 ARG A C 1
ATOM 576 O O . ARG A 1 72 ? -13.387 -18.765 4.965 1.00 97.94 72 ARG A O 1
ATOM 583 N N . LEU A 1 73 ? -11.444 -17.655 4.668 1.00 97.50 73 LEU A N 1
ATOM 584 C CA . LEU A 1 73 ? -10.654 -18.441 5.616 1.00 97.50 73 LEU A CA 1
ATOM 585 C C . LEU A 1 73 ? -11.235 -18.343 7.032 1.00 97.50 73 LEU A C 1
ATOM 587 O O . LEU A 1 73 ? -11.460 -19.361 7.678 1.00 97.50 73 LEU A O 1
ATOM 591 N N . LEU A 1 74 ? -11.616 -17.137 7.460 1.00 96.88 74 LEU A N 1
ATOM 592 C CA . LEU A 1 74 ? -12.259 -16.900 8.758 1.00 96.88 74 LEU A CA 1
ATOM 593 C C . LEU A 1 74 ? -13.635 -17.573 8.931 1.00 96.88 74 LEU A C 1
ATOM 595 O O . LEU A 1 74 ? -14.163 -17.588 10.040 1.00 96.88 74 LEU A O 1
ATOM 599 N N . LYS A 1 75 ? -14.245 -18.129 7.873 1.00 95.12 75 LYS A N 1
ATOM 600 C CA . LYS A 1 75 ? -15.463 -18.950 8.014 1.00 95.12 75 LYS A CA 1
ATOM 601 C C . LYS A 1 75 ? -15.175 -20.355 8.541 1.00 95.12 75 LYS A C 1
ATOM 603 O O . LYS A 1 75 ? -16.113 -21.037 8.944 1.00 95.12 75 LYS A O 1
ATOM 608 N N . GLN A 1 76 ? -13.922 -20.801 8.501 1.00 95.75 76 GLN A N 1
ATOM 609 C CA . GLN A 1 76 ? -13.513 -22.077 9.074 1.00 95.75 76 GLN A CA 1
ATOM 610 C C . GLN A 1 76 ? -13.416 -21.925 10.593 1.00 95.75 76 GLN A C 1
ATOM 612 O O . GLN A 1 76 ? -12.763 -21.002 11.075 1.00 95.75 76 GLN A O 1
ATOM 617 N N . GLU A 1 77 ? -14.059 -22.821 11.344 1.00 91.25 77 GLU A N 1
ATOM 618 C CA . GLU A 1 77 ? -14.162 -22.726 12.809 1.00 91.25 77 GLU A CA 1
ATOM 619 C C . GLU A 1 77 ? -12.786 -22.639 13.485 1.00 91.25 77 GLU A C 1
ATOM 621 O O . GLU A 1 77 ? -12.575 -21.795 14.350 1.00 91.25 77 GLU A O 1
ATOM 626 N N . GLU A 1 78 ? -11.819 -23.420 13.003 1.00 94.62 78 GLU A N 1
ATOM 627 C CA . GLU A 1 78 ? -10.446 -23.466 13.523 1.00 94.62 78 GLU A CA 1
ATOM 628 C C . GLU A 1 78 ? -9.639 -22.182 13.262 1.00 94.62 78 GLU A C 1
ATOM 630 O O . GLU A 1 78 ? -8.682 -21.896 13.976 1.00 94.62 78 GLU A O 1
ATOM 635 N N . SER A 1 79 ? -10.016 -21.403 12.242 1.00 93.75 79 SER A N 1
ATOM 636 C CA . SER A 1 79 ? -9.320 -20.170 11.844 1.00 93.75 79 SER A CA 1
ATOM 637 C C . SER A 1 79 ? -10.059 -18.900 12.271 1.00 93.75 79 SER A C 1
ATOM 639 O O . SER A 1 79 ? -9.553 -17.797 12.064 1.00 93.75 79 SER A O 1
ATOM 641 N N . ASN A 1 80 ? -11.261 -19.014 12.845 1.00 96.06 80 ASN A N 1
ATOM 642 C CA . ASN A 1 80 ? -12.114 -17.866 13.130 1.00 96.06 80 ASN A CA 1
ATOM 643 C C . ASN A 1 80 ? -11.691 -17.119 14.404 1.00 96.06 80 ASN A C 1
ATOM 645 O O . ASN A 1 80 ? -12.334 -17.209 15.449 1.00 96.06 80 ASN A O 1
ATOM 649 N N . ILE A 1 81 ? -10.651 -16.294 14.293 1.00 97.06 81 ILE A N 1
ATOM 650 C CA . ILE A 1 81 ? -10.193 -15.413 15.380 1.00 97.06 81 ILE A CA 1
ATOM 651 C C . ILE A 1 81 ? -11.201 -14.306 15.747 1.00 97.06 81 ILE A C 1
ATOM 653 O O . ILE A 1 81 ? -10.987 -13.574 16.710 1.00 97.06 81 ILE A O 1
ATOM 657 N N . LEU A 1 82 ? -12.296 -14.165 14.989 1.00 96.75 82 LEU A N 1
ATOM 658 C CA . LEU A 1 82 ? -13.340 -13.155 15.193 1.00 96.75 82 LEU A CA 1
ATOM 659 C C . LEU A 1 82 ? -14.573 -13.715 15.920 1.00 96.75 82 LEU A C 1
ATOM 661 O O . LEU A 1 82 ? -15.563 -13.001 16.071 1.00 96.75 82 LEU A O 1
ATOM 665 N N . SER A 1 83 ? -14.540 -14.977 16.366 1.00 95.94 83 SER A N 1
ATOM 666 C CA . SER A 1 83 ? -15.700 -15.689 16.927 1.00 95.94 83 SER A CA 1
ATOM 667 C C . SER A 1 83 ? -16.327 -15.015 18.149 1.00 95.94 83 SER A C 1
ATOM 669 O O . SER A 1 83 ? -17.516 -15.193 18.401 1.00 95.94 83 SER A O 1
ATOM 671 N N . ASN A 1 84 ? -15.528 -14.260 18.906 1.00 96.12 84 ASN A N 1
ATOM 672 C CA . ASN A 1 84 ? -15.944 -13.610 20.148 1.00 96.12 84 ASN A CA 1
ATOM 673 C C . ASN A 1 84 ? -16.399 -12.157 19.955 1.00 96.12 84 ASN A C 1
ATOM 675 O O . ASN A 1 84 ? -16.822 -11.534 20.926 1.00 96.12 84 ASN A O 1
ATOM 679 N N . LEU A 1 85 ? -16.326 -11.616 18.733 1.00 97.69 85 LEU A N 1
ATOM 680 C CA . LEU A 1 85 ? -16.889 -10.302 18.439 1.00 97.69 85 LEU A CA 1
ATOM 681 C C . LEU A 1 85 ? -18.416 -10.383 18.426 1.00 97.69 85 LEU A C 1
ATOM 683 O O . LEU A 1 85 ? -19.012 -11.312 17.869 1.00 97.69 85 LEU A O 1
ATOM 687 N N . SER A 1 86 ? -19.071 -9.371 18.988 1.00 98.25 86 SER A N 1
ATOM 688 C CA . SER A 1 86 ? -20.497 -9.170 18.763 1.00 98.25 86 SER A CA 1
ATOM 689 C C . SER A 1 86 ? -20.779 -8.925 17.275 1.00 98.25 86 SER A C 1
ATOM 691 O O . SER A 1 86 ? -19.902 -8.597 16.475 1.00 98.25 86 SER A O 1
ATOM 693 N N . LYS A 1 87 ? -22.048 -9.055 16.876 1.00 97.75 87 LYS A N 1
ATOM 694 C CA . LYS A 1 87 ? -22.455 -8.809 15.481 1.00 97.75 87 LYS A CA 1
ATOM 695 C C . LYS A 1 87 ? -22.160 -7.379 15.022 1.00 97.75 87 LYS A C 1
ATOM 697 O O . LYS A 1 87 ? -21.891 -7.169 13.843 1.00 97.75 87 LYS A O 1
ATOM 702 N N . GLU A 1 88 ? -22.253 -6.420 15.940 1.00 98.19 88 GLU A N 1
ATOM 703 C CA . GLU A 1 88 ? -21.954 -5.015 15.677 1.00 98.19 88 GLU A CA 1
ATOM 704 C C . GLU A 1 88 ? -20.449 -4.797 15.513 1.00 98.19 88 GLU A C 1
ATOM 706 O O . GLU A 1 88 ? -20.028 -4.305 14.470 1.00 98.19 88 GLU A O 1
ATOM 711 N N . GLU A 1 89 ? -19.638 -5.286 16.454 1.00 98.31 89 GLU A N 1
ATOM 712 C CA . GLU A 1 89 ? -18.176 -5.201 16.355 1.00 98.31 89 GLU A CA 1
ATOM 713 C C . GLU A 1 89 ? -17.651 -5.889 15.094 1.00 98.31 89 GLU A C 1
ATOM 715 O O . GLU A 1 89 ? -16.803 -5.336 14.404 1.00 98.31 89 GLU A O 1
ATOM 720 N N . TYR A 1 90 ? -18.184 -7.062 14.731 1.00 98.44 90 TYR A N 1
ATOM 721 C CA . TYR A 1 90 ? -17.807 -7.737 13.488 1.00 98.44 90 TYR A CA 1
ATOM 722 C C . TYR A 1 90 ? -18.123 -6.888 12.252 1.00 98.44 90 TYR A C 1
ATOM 724 O O . TYR A 1 90 ? -17.315 -6.829 11.325 1.00 98.44 90 TYR A O 1
ATOM 732 N N . ARG A 1 91 ? -19.300 -6.245 12.207 1.00 98.44 91 ARG A N 1
ATOM 733 C CA . ARG A 1 91 ? -19.697 -5.384 11.083 1.00 98.44 91 ARG A CA 1
ATOM 734 C C . ARG A 1 91 ? -18.735 -4.208 10.951 1.00 98.44 91 ARG A C 1
ATOM 736 O O . ARG A 1 91 ? -18.266 -3.944 9.846 1.00 98.44 91 ARG A O 1
ATOM 743 N N . ASP A 1 92 ? -18.442 -3.542 12.060 1.00 98.19 92 ASP A N 1
ATOM 744 C CA . ASP A 1 92 ? -17.618 -2.337 12.075 1.00 98.19 92 ASP A CA 1
ATOM 745 C C . ASP A 1 92 ? -16.147 -2.681 11.776 1.00 98.19 92 ASP A C 1
ATOM 747 O O . ASP A 1 92 ? -15.534 -2.065 10.904 1.00 98.19 92 ASP A O 1
ATOM 751 N N . PHE A 1 93 ? -15.626 -3.757 12.380 1.00 98.56 93 PHE A N 1
ATOM 752 C CA . PHE A 1 93 ? -14.321 -4.344 12.056 1.00 98.56 93 PHE A CA 1
ATOM 753 C C . PHE A 1 93 ? -14.210 -4.673 10.569 1.00 98.56 93 PHE A C 1
ATOM 755 O O . PHE A 1 93 ? -13.266 -4.260 9.898 1.00 98.56 93 PHE A O 1
ATOM 762 N N . ARG A 1 94 ? -15.192 -5.407 10.028 1.00 98.50 94 ARG A N 1
ATOM 763 C CA . ARG A 1 94 ? -15.183 -5.830 8.628 1.00 98.50 94 ARG A CA 1
ATOM 764 C C . ARG A 1 94 ? -15.220 -4.630 7.690 1.00 98.50 94 ARG A C 1
ATOM 766 O O . ARG A 1 94 ? -14.491 -4.640 6.705 1.00 98.50 94 ARG A O 1
ATOM 773 N N . SER A 1 95 ? -16.053 -3.630 7.978 1.00 98.56 95 SER A N 1
ATOM 774 C CA . SER A 1 95 ? -16.131 -2.411 7.169 1.00 98.56 95 SER A CA 1
ATOM 775 C C . SER A 1 95 ? -14.784 -1.695 7.133 1.00 98.56 95 SER A C 1
ATOM 777 O O . SER A 1 95 ? -14.295 -1.381 6.054 1.00 98.56 95 SER A O 1
ATOM 779 N N . LEU A 1 96 ? -14.151 -1.518 8.296 1.00 98.62 96 LEU A N 1
ATOM 780 C CA . LEU A 1 96 ? -12.864 -0.840 8.395 1.00 98.62 96 LEU A CA 1
ATOM 781 C C . LEU A 1 96 ? -11.748 -1.599 7.661 1.00 98.62 96 LEU A C 1
ATOM 783 O O . LEU A 1 96 ? -10.998 -0.990 6.907 1.00 98.62 96 LEU A O 1
ATOM 787 N N . VAL A 1 97 ? -11.664 -2.925 7.818 1.00 98.88 97 VAL A N 1
ATOM 788 C CA . VAL A 1 97 ? -10.674 -3.749 7.097 1.00 98.88 97 VAL A CA 1
ATOM 789 C C . VAL A 1 97 ? -10.869 -3.654 5.582 1.00 98.88 97 VAL A C 1
ATOM 791 O O . VAL A 1 97 ? -9.886 -3.545 4.855 1.00 98.88 97 VAL A O 1
ATOM 794 N N . ILE A 1 98 ? -12.118 -3.675 5.098 1.00 98.75 98 ILE A N 1
ATOM 795 C CA . ILE A 1 98 ? -12.420 -3.527 3.666 1.00 98.75 98 ILE A CA 1
ATOM 796 C C . ILE A 1 98 ? -11.929 -2.174 3.152 1.00 98.75 98 ILE A C 1
ATOM 798 O O . ILE A 1 98 ? -11.225 -2.137 2.146 1.00 98.75 98 ILE A O 1
ATOM 802 N N . ASP A 1 99 ? -12.271 -1.085 3.844 1.00 98.44 99 ASP A N 1
ATOM 803 C CA . ASP A 1 99 ? -11.864 0.264 3.443 1.00 98.44 99 ASP A CA 1
ATOM 804 C C . ASP A 1 99 ? -10.336 0.394 3.398 1.00 98.44 99 ASP A C 1
ATOM 806 O O . ASP A 1 99 ? -9.794 0.948 2.445 1.00 98.44 99 ASP A O 1
ATOM 810 N N . MET A 1 100 ? -9.640 -0.164 4.394 1.00 98.81 100 MET A N 1
ATOM 811 C CA . MET A 1 100 ? -8.182 -0.106 4.490 1.00 98.81 100 MET A CA 1
ATOM 812 C C . MET A 1 100 ? -7.482 -0.907 3.391 1.00 98.81 100 MET A C 1
ATOM 814 O O . MET A 1 100 ? -6.567 -0.382 2.765 1.00 98.81 100 MET A O 1
ATOM 818 N N . VAL A 1 101 ? -7.900 -2.152 3.143 1.00 98.88 101 VAL A N 1
ATOM 819 C CA . VAL A 1 101 ? -7.248 -3.009 2.138 1.00 98.88 101 VAL A CA 1
ATOM 820 C C . VAL A 1 101 ? -7.567 -2.541 0.717 1.00 98.88 101 VAL A C 1
ATOM 822 O O . VAL A 1 101 ? -6.680 -2.504 -0.117 1.00 98.88 101 VAL A O 1
ATOM 825 N N . LEU A 1 102 ? -8.788 -2.080 0.421 1.00 98.69 102 LEU A N 1
ATOM 826 C CA . LEU A 1 102 ? -9.066 -1.482 -0.897 1.00 98.69 102 LEU A CA 1
ATOM 827 C C . LEU A 1 102 ? -8.242 -0.214 -1.154 1.00 98.69 102 LEU A C 1
ATOM 829 O O . LEU A 1 102 ? -8.016 0.164 -2.302 1.00 98.69 102 LEU A O 1
ATOM 833 N N . ALA A 1 103 ? -7.824 0.467 -0.090 1.00 98.31 103 ALA A N 1
ATOM 834 C CA . ALA A 1 103 ? -7.059 1.694 -0.175 1.00 98.31 103 ALA A CA 1
ATOM 835 C C . ALA A 1 103 ? -5.556 1.481 -0.432 1.00 98.31 103 ALA A C 1
ATOM 837 O O . ALA A 1 103 ? -4.877 2.490 -0.625 1.00 98.31 103 ALA A O 1
ATOM 838 N N . THR A 1 104 ? -5.058 0.234 -0.455 1.00 98.69 104 THR A N 1
ATOM 839 C CA . THR A 1 104 ? -3.672 -0.091 -0.850 1.00 98.69 104 THR A CA 1
ATOM 840 C C . THR A 1 104 ? -3.487 -0.145 -2.370 1.00 98.69 104 THR A C 1
ATOM 842 O O . THR A 1 104 ? -2.364 -0.010 -2.852 1.00 98.69 104 THR A O 1
ATOM 845 N N . ASP A 1 105 ? -4.573 -0.236 -3.152 1.00 98.62 105 ASP A N 1
ATOM 846 C CA . ASP A 1 105 ? -4.504 -0.180 -4.616 1.00 98.62 105 ASP A CA 1
ATOM 847 C C . ASP A 1 105 ? -3.866 1.146 -5.076 1.00 98.62 105 ASP A C 1
ATOM 849 O O . ASP A 1 105 ? -4.424 2.248 -4.953 1.00 98.62 105 ASP A O 1
ATOM 853 N N . MET A 1 106 ? -2.681 1.023 -5.677 1.00 97.75 106 MET A N 1
ATOM 854 C CA . MET A 1 106 ? -1.873 2.141 -6.158 1.00 97.75 106 MET A CA 1
ATOM 855 C C . MET A 1 106 ? -2.575 3.005 -7.218 1.00 97.75 106 MET A C 1
ATOM 857 O O . MET A 1 106 ? -2.196 4.166 -7.399 1.00 97.75 106 MET A O 1
ATOM 861 N N . SER A 1 107 ? -3.625 2.512 -7.884 1.00 97.00 107 SER A N 1
ATOM 862 C CA . SER A 1 107 ? -4.437 3.310 -8.812 1.00 97.00 107 SER A CA 1
ATOM 863 C C . SER A 1 107 ? -5.188 4.458 -8.115 1.00 97.00 107 SER A C 1
ATOM 865 O O . SER A 1 107 ? -5.433 5.506 -8.724 1.00 97.00 107 SER A O 1
ATOM 867 N N . PHE A 1 108 ? -5.476 4.326 -6.813 1.00 95.81 108 PHE A N 1
ATOM 868 C CA . PHE A 1 108 ? -6.132 5.360 -6.008 1.00 95.81 108 PHE A CA 1
ATOM 869 C C . PHE A 1 108 ? -5.159 6.276 -5.262 1.00 95.81 108 PHE A C 1
ATOM 871 O O . PHE A 1 108 ? -5.600 7.288 -4.706 1.00 95.81 108 PHE A O 1
ATOM 878 N N . HIS A 1 109 ? -3.855 5.990 -5.300 1.00 98.31 109 HIS A N 1
ATOM 879 C CA . HIS A 1 109 ? -2.810 6.693 -4.553 1.00 98.31 109 HIS A CA 1
ATOM 880 C C . HIS A 1 109 ? -2.953 8.225 -4.583 1.00 98.31 109 HIS A C 1
ATOM 882 O O . HIS A 1 109 ? -3.166 8.875 -3.558 1.00 98.31 109 HIS A O 1
ATOM 888 N N . PHE A 1 110 ? -2.908 8.832 -5.773 1.00 98.12 110 PHE A N 1
ATOM 889 C CA . PHE A 1 110 ? -2.958 10.293 -5.897 1.00 98.12 110 PHE A CA 1
ATOM 890 C C . PHE A 1 110 ? -4.291 10.884 -5.425 1.00 98.12 110 PHE A C 1
ATOM 892 O O . PHE A 1 110 ? -4.321 11.993 -4.883 1.00 98.12 110 PHE A O 1
ATOM 899 N N . THR A 1 111 ? -5.390 10.148 -5.600 1.00 97.69 111 THR A N 1
ATOM 900 C CA . THR A 1 111 ? -6.714 10.551 -5.114 1.00 97.69 111 THR A CA 1
ATOM 901 C C . THR A 1 111 ? -6.750 10.540 -3.589 1.00 97.69 111 THR A C 1
ATOM 903 O O . THR A 1 111 ? -7.198 11.517 -2.988 1.00 97.69 111 THR A O 1
ATOM 906 N N . GLN A 1 112 ? -6.222 9.490 -2.958 1.00 96.94 112 GLN A N 1
ATOM 907 C CA . GLN A 1 112 ? -6.120 9.369 -1.504 1.00 96.94 112 GLN A CA 1
ATOM 908 C C . GLN A 1 112 ? -5.279 10.514 -0.910 1.00 96.94 112 GLN A C 1
ATOM 910 O O . GLN A 1 112 ? -5.761 11.243 -0.038 1.00 96.94 112 GLN A O 1
ATOM 915 N N . ILE A 1 113 ? -4.078 10.755 -1.452 1.00 98.12 113 ILE A N 1
ATOM 916 C CA . ILE A 1 113 ? -3.179 11.835 -1.011 1.00 98.12 113 ILE A CA 1
ATOM 917 C C . ILE A 1 113 ? -3.831 13.213 -1.173 1.00 98.12 113 ILE A C 1
ATOM 919 O O . ILE A 1 113 ? -3.795 14.036 -0.254 1.00 98.12 113 ILE A O 1
ATOM 923 N N . LYS A 1 114 ? -4.464 13.481 -2.321 1.00 97.12 114 LYS A N 1
ATOM 924 C CA . LYS A 1 114 ? -5.171 14.746 -2.572 1.00 97.12 114 LYS A CA 1
ATOM 925 C C . LYS A 1 114 ? -6.315 14.959 -1.583 1.00 97.12 114 LYS A C 1
ATOM 927 O O . LYS A 1 114 ? -6.459 16.055 -1.041 1.00 97.12 114 LYS A O 1
ATOM 932 N N . ASN A 1 115 ? -7.120 13.928 -1.345 1.00 95.62 115 ASN A N 1
ATOM 933 C CA . ASN A 1 115 ? -8.253 14.007 -0.431 1.00 95.62 115 ASN A CA 1
ATOM 934 C C . ASN A 1 115 ? -7.790 14.280 1.002 1.00 95.62 115 ASN A C 1
ATOM 936 O O . ASN A 1 115 ? -8.353 15.161 1.650 1.00 95.62 115 ASN A O 1
ATOM 940 N N . MET A 1 116 ? -6.729 13.614 1.470 1.00 96.94 116 MET A N 1
ATOM 941 C CA . MET A 1 116 ? -6.186 13.886 2.800 1.00 96.94 116 MET A CA 1
ATOM 942 C C . MET A 1 116 ? -5.618 15.306 2.904 1.00 96.94 116 MET A C 1
ATOM 944 O O . MET A 1 116 ? -5.952 16.019 3.846 1.00 96.94 116 MET A O 1
ATOM 948 N N . LYS A 1 117 ? -4.853 15.783 1.909 1.00 96.06 117 LYS A N 1
ATOM 949 C CA . LYS A 1 117 ? -4.376 17.183 1.874 1.00 96.06 117 LYS A CA 1
ATOM 950 C C . LYS A 1 117 ? -5.517 18.194 1.997 1.00 96.06 117 LYS A C 1
ATOM 952 O O . LYS A 1 117 ? -5.374 19.195 2.693 1.00 96.06 117 LYS A O 1
ATOM 957 N N . ASN A 1 118 ? -6.655 17.935 1.354 1.00 94.38 118 ASN A N 1
ATOM 958 C CA . ASN A 1 118 ? -7.832 18.794 1.480 1.00 94.38 118 ASN A CA 1
ATOM 959 C C . ASN A 1 118 ? -8.409 18.767 2.903 1.00 94.38 118 ASN A C 1
ATOM 961 O O . ASN A 1 118 ? -8.708 19.828 3.447 1.00 94.38 118 ASN A O 1
ATOM 965 N N . LEU A 1 119 ? -8.516 17.585 3.521 1.00 93.00 119 LEU A N 1
ATOM 966 C CA . LEU A 1 119 ? -9.001 17.431 4.899 1.00 93.00 119 LEU A CA 1
ATOM 967 C C . LEU A 1 119 ? -8.091 18.122 5.922 1.00 93.00 119 LEU A C 1
ATOM 969 O O . LEU A 1 119 ? -8.587 18.712 6.880 1.00 93.00 119 LEU A O 1
ATOM 973 N N . LEU A 1 120 ? -6.772 18.131 5.702 1.00 92.44 120 LEU A N 1
ATOM 974 C CA . LEU A 1 120 ? -5.827 18.826 6.584 1.00 92.44 120 LEU A CA 1
ATOM 975 C C . LEU A 1 120 ? -6.109 20.331 6.685 1.00 92.44 120 LEU A C 1
ATOM 977 O O . LEU A 1 120 ? -5.918 20.909 7.757 1.00 92.44 120 LEU A O 1
ATOM 981 N N . ASN A 1 121 ? -6.630 20.937 5.616 1.00 89.50 121 ASN A N 1
ATOM 982 C CA . ASN A 1 121 ? -6.969 22.360 5.563 1.00 89.50 121 ASN A CA 1
ATOM 983 C C . ASN A 1 121 ? -8.350 22.692 6.151 1.00 89.50 121 ASN A C 1
ATOM 985 O O . ASN A 1 121 ? -8.656 23.866 6.351 1.00 89.50 121 ASN A O 1
ATOM 989 N N . MET A 1 122 ? -9.186 21.688 6.427 1.00 88.75 122 MET A N 1
ATOM 990 C CA . MET A 1 122 ? -10.511 21.891 7.012 1.00 88.75 122 MET A CA 1
ATOM 991 C C . MET A 1 122 ? -10.435 21.936 8.545 1.00 88.75 122 MET A C 1
ATOM 993 O O . MET A 1 122 ? -9.556 21.306 9.139 1.00 88.75 122 MET A O 1
ATOM 997 N N . PRO A 1 123 ? -11.335 22.671 9.221 1.00 76.50 123 PRO A N 1
ATOM 998 C CA . PRO A 1 123 ? -11.400 22.689 10.684 1.00 76.50 123 PRO A CA 1
ATOM 999 C C . PRO A 1 123 ? -11.978 21.391 11.270 1.00 76.50 123 PRO A C 1
ATOM 1001 O O . PRO A 1 123 ? -11.859 21.163 12.469 1.00 76.50 123 PRO A O 1
ATOM 1004 N N . GLU A 1 124 ? -12.613 20.562 10.439 1.00 79.62 124 GLU A N 1
ATOM 1005 C CA . GLU A 1 124 ? -13.247 19.307 10.836 1.00 79.62 124 GLU A CA 1
ATOM 1006 C C . GLU A 1 124 ? -12.233 18.241 11.277 1.00 79.62 124 GLU A C 1
ATOM 1008 O O . GLU A 1 124 ? -11.065 18.237 10.870 1.00 79.62 124 GLU A O 1
ATOM 1013 N N . ASN A 1 125 ? -12.709 17.312 12.110 1.00 82.31 125 ASN A N 1
ATOM 1014 C CA . ASN A 1 125 ? -11.933 16.151 12.524 1.00 82.31 125 ASN A CA 1
ATOM 1015 C C . ASN A 1 125 ? -11.684 15.225 11.330 1.00 82.31 125 ASN A C 1
ATOM 1017 O O . ASN A 1 125 ? -12.561 15.011 10.493 1.00 82.31 125 ASN A O 1
ATOM 1021 N N . ILE A 1 126 ? -10.486 14.645 11.276 1.00 88.62 126 ILE A N 1
ATOM 1022 C CA . ILE A 1 126 ? -10.153 13.643 10.266 1.00 88.62 126 ILE A CA 1
ATOM 1023 C C . ILE A 1 126 ? -10.893 12.349 10.594 1.00 88.62 126 ILE A C 1
ATOM 1025 O O . ILE A 1 126 ? -10.833 11.850 11.716 1.00 88.62 126 ILE A O 1
ATOM 1029 N N . ASP A 1 127 ? -11.568 11.814 9.584 1.00 91.06 127 ASP A N 1
ATOM 1030 C CA . ASP A 1 127 ? -12.258 10.534 9.647 1.00 91.06 127 ASP A CA 1
ATOM 1031 C C . ASP A 1 127 ? -11.266 9.376 9.858 1.00 91.06 127 ASP A C 1
ATOM 1033 O O . ASP A 1 127 ? -10.263 9.265 9.142 1.00 91.06 127 ASP A O 1
ATOM 1037 N N . LYS A 1 128 ? -11.547 8.513 10.838 1.00 92.19 128 LYS A N 1
ATOM 1038 C CA . LYS A 1 128 ? -10.642 7.441 11.273 1.00 92.19 128 LYS A CA 1
ATOM 1039 C C . LYS A 1 128 ? -10.345 6.432 10.158 1.00 92.19 128 LYS A C 1
ATOM 1041 O O . LYS A 1 128 ? -9.162 6.254 9.875 1.00 92.19 128 LYS A O 1
ATOM 1046 N N . PRO A 1 129 ? -11.343 5.841 9.466 1.00 95.31 129 PRO A N 1
ATOM 1047 C CA . PRO A 1 129 ? -11.121 5.015 8.283 1.00 95.31 129 PRO A CA 1
ATOM 1048 C C . PRO A 1 129 ? -10.148 5.617 7.268 1.00 95.31 129 PRO A C 1
ATOM 1050 O O . PRO A 1 129 ? -9.224 4.938 6.829 1.00 95.31 129 PRO A O 1
ATOM 1053 N N . LYS A 1 130 ? -10.283 6.908 6.934 1.00 95.62 130 LYS A N 1
ATOM 1054 C CA . LYS A 1 130 ? -9.392 7.575 5.966 1.00 95.62 130 LYS A CA 1
ATOM 1055 C C . LYS A 1 130 ? -7.973 7.732 6.500 1.00 95.62 130 LYS A C 1
ATOM 1057 O O . LYS A 1 130 ? -7.020 7.574 5.741 1.00 95.62 130 LYS A O 1
ATOM 1062 N N . ALA A 1 131 ? -7.831 8.051 7.786 1.00 96.19 131 ALA A N 1
ATOM 1063 C CA . ALA A 1 131 ? -6.526 8.155 8.424 1.00 96.19 131 ALA A CA 1
ATOM 1064 C C . ALA A 1 131 ? -5.818 6.797 8.483 1.00 96.19 131 ALA A C 1
ATOM 1066 O O . ALA A 1 131 ? -4.665 6.693 8.076 1.00 96.19 131 ALA A O 1
ATOM 1067 N N . LEU A 1 132 ? -6.517 5.754 8.935 1.00 97.44 132 LEU A N 1
ATOM 1068 C CA . LEU A 1 132 ? -5.981 4.397 9.039 1.00 97.44 132 LEU A CA 1
ATOM 1069 C C . LEU A 1 132 ? -5.656 3.805 7.666 1.00 97.44 132 LEU A C 1
ATOM 1071 O O . LEU A 1 132 ? -4.609 3.183 7.515 1.00 97.44 132 LEU A O 1
ATOM 1075 N N . SER A 1 133 ? -6.483 4.076 6.653 1.00 98.44 133 SER A N 1
ATOM 1076 C CA . SER A 1 133 ? -6.199 3.706 5.261 1.00 98.44 133 SER A CA 1
ATOM 1077 C C . SER A 1 133 ? -4.906 4.347 4.756 1.00 98.44 133 SER A C 1
ATOM 1079 O O . SER A 1 133 ? -4.074 3.661 4.175 1.00 98.44 133 SER A O 1
ATOM 1081 N N . LEU A 1 134 ? -4.682 5.640 5.031 1.00 98.38 134 LEU A N 1
ATOM 1082 C CA . LEU A 1 134 ? -3.429 6.307 4.661 1.00 98.38 134 LEU A CA 1
ATOM 1083 C C . LEU A 1 134 ? -2.222 5.748 5.432 1.00 98.38 134 LEU A C 1
ATOM 1085 O O . LEU A 1 134 ? -1.140 5.626 4.861 1.00 98.38 134 LEU A O 1
ATOM 1089 N N . VAL A 1 135 ? -2.387 5.424 6.719 1.00 97.81 135 VAL A N 1
ATOM 1090 C CA . VAL A 1 135 ? -1.322 4.796 7.519 1.00 97.81 135 VAL A CA 1
ATOM 1091 C C . VAL A 1 135 ? -0.952 3.435 6.938 1.00 97.81 135 VAL A C 1
ATOM 1093 O O . VAL A 1 135 ? 0.237 3.181 6.756 1.00 97.81 135 VAL A O 1
ATOM 1096 N N . LEU A 1 136 ? -1.939 2.591 6.613 1.00 98.62 136 LEU A N 1
ATOM 1097 C CA . LEU A 1 136 ? -1.689 1.295 5.981 1.00 98.62 136 LEU A CA 1
ATOM 1098 C C . LEU A 1 136 ? -1.011 1.474 4.620 1.00 98.62 136 LEU A C 1
ATOM 1100 O O . LEU A 1 136 ? 0.027 0.865 4.392 1.00 98.62 136 LEU A O 1
ATOM 1104 N N . HIS A 1 137 ? -1.520 2.380 3.779 1.00 98.62 137 HIS A N 1
ATOM 1105 C CA . HIS A 1 137 ? -0.925 2.696 2.478 1.00 98.62 137 HIS A CA 1
ATOM 1106 C C . HIS A 1 137 ? 0.545 3.106 2.601 1.00 98.62 137 HIS A C 1
ATOM 1108 O O . HIS A 1 137 ? 1.396 2.635 1.857 1.00 98.62 137 HIS A O 1
ATOM 1114 N N . CYS A 1 138 ? 0.877 3.972 3.565 1.00 98.44 138 CYS A N 1
ATOM 1115 C CA . CYS A 1 138 ? 2.261 4.387 3.804 1.00 98.44 138 CYS A CA 1
ATOM 1116 C C . CYS A 1 138 ? 3.129 3.255 4.368 1.00 98.44 138 CYS A C 1
ATOM 1118 O O . CYS A 1 138 ? 4.324 3.221 4.079 1.00 98.44 138 CYS A O 1
ATOM 1120 N N . ALA A 1 139 ? 2.560 2.370 5.193 1.00 98.44 139 ALA A N 1
ATOM 1121 C CA . ALA A 1 139 ? 3.260 1.215 5.745 1.00 98.44 139 ALA A CA 1
ATOM 1122 C C . ALA A 1 139 ? 3.619 0.197 4.654 1.00 98.44 139 ALA A C 1
ATOM 1124 O O . ALA A 1 139 ? 4.745 -0.305 4.652 1.00 98.44 139 ALA A O 1
ATOM 1125 N N . ASP A 1 140 ? 2.699 -0.032 3.722 1.00 98.69 140 ASP A N 1
ATOM 1126 C CA . ASP A 1 140 ? 2.853 -0.904 2.559 1.00 98.69 140 ASP A CA 1
ATOM 1127 C C . ASP A 1 140 ? 4.024 -0.439 1.665 1.00 98.69 140 ASP A C 1
ATOM 1129 O O . ASP A 1 140 ? 5.027 -1.132 1.494 1.00 98.69 140 ASP A O 1
ATOM 1133 N N . ILE A 1 141 ? 4.044 0.841 1.280 1.00 98.44 141 ILE A N 1
ATOM 1134 C CA . ILE A 1 141 ? 5.128 1.411 0.453 1.00 98.44 141 ILE A CA 1
ATOM 1135 C C . ILE A 1 141 ? 6.371 1.867 1.249 1.00 98.44 141 ILE A C 1
ATOM 1137 O O . ILE A 1 141 ? 7.146 2.710 0.787 1.00 98.44 141 ILE A O 1
ATOM 1141 N N . SER A 1 142 ? 6.576 1.371 2.475 1.00 98.38 142 SER A N 1
ATOM 1142 C CA . SER A 1 142 ? 7.528 1.973 3.428 1.00 98.38 142 SER A CA 1
ATOM 1143 C C . SER A 1 142 ? 8.995 1.588 3.244 1.00 98.38 142 SER A C 1
ATOM 1145 O O . SER A 1 142 ? 9.850 2.152 3.936 1.00 98.38 142 SER A O 1
ATOM 1147 N N . HIS A 1 143 ? 9.330 0.650 2.352 1.00 98.25 143 HIS A N 1
ATOM 1148 C CA . HIS A 1 143 ? 10.706 0.158 2.221 1.00 98.25 143 HIS A CA 1
ATOM 1149 C C . HIS A 1 143 ? 11.757 1.265 1.954 1.00 98.25 143 HIS A C 1
ATOM 1151 O O . HIS A 1 143 ? 12.832 1.179 2.556 1.00 98.25 143 HIS A O 1
ATOM 1157 N N . PRO A 1 144 ? 11.479 2.374 1.222 1.00 98.62 144 PRO A N 1
ATOM 1158 C CA . PRO A 1 144 ? 12.452 3.460 1.053 1.00 98.62 144 PRO A CA 1
ATOM 1159 C C . PRO A 1 144 ? 12.679 4.304 2.309 1.00 98.62 144 PRO A C 1
ATOM 1161 O O . PRO A 1 144 ? 13.666 5.035 2.388 1.00 98.62 144 PRO A O 1
ATOM 1164 N N . ALA A 1 145 ? 11.793 4.198 3.299 1.00 98.00 145 ALA A N 1
ATOM 1165 C CA . ALA A 1 145 ? 11.910 4.836 4.605 1.00 98.00 145 ALA A CA 1
ATOM 1166 C C . ALA A 1 145 ? 12.646 3.957 5.641 1.00 98.00 145 ALA A C 1
ATOM 1168 O O . ALA A 1 145 ? 12.584 4.243 6.838 1.00 98.00 145 ALA A O 1
ATOM 1169 N N . LYS A 1 146 ? 13.319 2.884 5.204 1.00 97.94 146 LYS A N 1
ATOM 1170 C CA . LYS A 1 146 ? 14.161 2.010 6.037 1.00 97.94 146 LYS A CA 1
ATOM 1171 C C . LYS A 1 146 ? 15.646 2.231 5.755 1.00 97.94 146 LYS A C 1
ATOM 1173 O O . LYS A 1 146 ? 16.005 2.881 4.776 1.00 97.94 146 LYS A O 1
ATOM 1178 N N . ASP A 1 147 ? 16.510 1.662 6.592 1.00 97.56 147 ASP A N 1
ATOM 1179 C CA . ASP A 1 147 ? 17.955 1.672 6.352 1.00 97.56 147 ASP A CA 1
ATOM 1180 C C . ASP A 1 147 ? 18.313 1.040 4.999 1.00 97.56 147 ASP A C 1
ATOM 1182 O O . ASP A 1 147 ? 17.620 0.143 4.509 1.00 97.56 147 ASP A O 1
ATOM 1186 N N . TRP A 1 148 ? 19.421 1.502 4.414 1.00 97.62 148 TRP A N 1
ATOM 1187 C CA . TRP A 1 148 ? 19.812 1.199 3.035 1.00 97.62 148 TRP A CA 1
ATOM 1188 C C . TRP A 1 148 ? 19.803 -0.295 2.697 1.00 97.62 148 TRP A C 1
ATOM 1190 O O . TRP A 1 148 ? 19.244 -0.675 1.673 1.00 97.62 148 TRP A O 1
ATOM 1200 N N . GLU A 1 149 ? 20.372 -1.148 3.551 1.00 98.19 149 GLU A N 1
ATOM 1201 C CA . GLU A 1 149 ? 20.442 -2.591 3.282 1.00 98.19 149 GLU A CA 1
ATOM 1202 C C . GLU A 1 149 ? 19.050 -3.225 3.178 1.00 98.19 149 GLU A C 1
ATOM 1204 O O . GLU A 1 149 ? 18.800 -4.038 2.287 1.00 98.19 149 GLU A O 1
ATOM 1209 N N . LEU A 1 150 ? 18.114 -2.804 4.035 1.00 98.31 150 LEU A N 1
ATOM 1210 C CA . LEU A 1 150 ? 16.741 -3.296 3.999 1.00 98.31 150 LEU A CA 1
ATOM 1211 C C . LEU A 1 150 ? 15.995 -2.751 2.775 1.00 98.31 150 LEU A C 1
ATOM 1213 O O . LEU A 1 150 ? 15.329 -3.514 2.078 1.00 98.31 150 LEU A O 1
ATOM 1217 N N . HIS A 1 151 ? 16.141 -1.455 2.481 1.00 98.38 151 HIS A N 1
ATOM 1218 C CA . HIS A 1 151 ? 15.548 -0.832 1.292 1.00 98.38 151 HIS A CA 1
ATOM 1219 C C . HIS A 1 151 ? 16.021 -1.504 -0.001 1.00 98.38 151 HIS A C 1
ATOM 1221 O O . HIS A 1 151 ? 15.210 -1.878 -0.851 1.00 98.38 151 HIS A O 1
ATOM 1227 N N . LYS A 1 152 ? 17.336 -1.693 -0.137 1.00 98.25 152 LYS A N 1
ATOM 1228 C CA . LYS A 1 152 ? 17.960 -2.344 -1.291 1.00 98.25 152 LYS A CA 1
ATOM 1229 C C . LYS A 1 152 ? 17.450 -3.771 -1.454 1.00 98.25 152 LYS A C 1
ATOM 1231 O O . LYS A 1 152 ? 17.061 -4.136 -2.558 1.00 98.25 152 LYS A O 1
ATOM 1236 N N . HIS A 1 153 ? 17.405 -4.546 -0.371 1.00 98.56 153 HIS A N 1
ATOM 1237 C CA . HIS A 1 153 ? 16.929 -5.924 -0.420 1.00 98.56 153 HIS A CA 1
ATOM 1238 C C . HIS A 1 153 ? 15.475 -6.022 -0.904 1.00 98.56 153 HIS A C 1
ATOM 1240 O O . HIS A 1 153 ? 15.187 -6.776 -1.831 1.00 98.56 153 HIS A O 1
ATOM 1246 N N . TRP A 1 154 ? 14.568 -5.213 -0.346 1.00 98.69 154 TRP A N 1
ATOM 1247 C CA . TRP A 1 154 ? 13.171 -5.179 -0.794 1.00 98.69 154 TRP A CA 1
ATOM 1248 C C . TRP A 1 154 ? 13.020 -4.696 -2.236 1.00 98.69 154 TRP A C 1
ATOM 1250 O O . TRP A 1 154 ? 12.214 -5.244 -2.981 1.00 98.69 154 TRP A O 1
ATOM 1260 N N . THR A 1 155 ? 13.833 -3.723 -2.653 1.00 98.38 155 THR A N 1
ATOM 1261 C CA . THR A 1 155 ? 13.859 -3.256 -4.045 1.00 98.38 155 THR A CA 1
ATOM 1262 C C . THR A 1 155 ? 14.232 -4.388 -5.006 1.00 98.38 155 THR A C 1
ATOM 1264 O O . THR A 1 155 ? 13.607 -4.536 -6.052 1.00 98.38 155 THR A O 1
ATOM 1267 N N . GLU A 1 156 ? 15.238 -5.198 -4.663 1.00 97.94 156 GLU A N 1
ATOM 1268 C CA . GLU A 1 156 ? 15.678 -6.333 -5.485 1.00 97.94 156 GLU A CA 1
ATOM 1269 C C . GLU A 1 156 ? 14.594 -7.413 -5.598 1.00 97.94 156 GLU A C 1
ATOM 1271 O O . GLU A 1 156 ? 14.355 -7.917 -6.694 1.00 97.94 156 GLU A O 1
ATOM 1276 N N . LEU A 1 157 ? 13.900 -7.725 -4.497 1.00 98.50 157 LEU A N 1
ATOM 1277 C CA . LEU A 1 157 ? 12.789 -8.683 -4.499 1.00 98.50 157 LEU A CA 1
ATOM 1278 C C . LEU A 1 157 ? 11.604 -8.193 -5.345 1.00 98.50 157 LEU A C 1
ATOM 1280 O O . LEU A 1 157 ? 11.090 -8.954 -6.163 1.00 98.50 157 LEU A O 1
ATOM 1284 N N . LEU A 1 158 ? 11.213 -6.923 -5.194 1.00 98.00 158 LEU A N 1
ATOM 1285 C CA . LEU A 1 158 ? 10.126 -6.313 -5.967 1.00 98.00 158 LEU A CA 1
ATOM 1286 C C . LEU A 1 158 ? 10.431 -6.311 -7.470 1.00 98.00 158 LEU A C 1
ATOM 1288 O O . LEU A 1 158 ? 9.582 -6.655 -8.289 1.00 98.00 158 LEU A O 1
ATOM 1292 N N . LEU A 1 159 ? 11.655 -5.936 -7.848 1.00 97.56 159 LEU A N 1
ATOM 1293 C CA . LEU A 1 159 ? 12.052 -5.915 -9.253 1.00 97.56 159 LEU A CA 1
ATOM 1294 C C . LEU A 1 159 ? 12.107 -7.313 -9.857 1.00 97.56 159 LEU A C 1
ATOM 1296 O O . LEU A 1 159 ? 11.704 -7.477 -11.004 1.00 97.56 159 LEU A O 1
ATOM 1300 N N . GLU A 1 160 ? 12.556 -8.322 -9.109 1.00 98.31 160 GLU A N 1
ATOM 1301 C CA . GLU A 1 160 ? 12.506 -9.698 -9.603 1.00 98.31 160 GLU A CA 1
ATOM 1302 C C . GLU A 1 160 ? 11.060 -10.148 -9.859 1.00 98.31 160 GLU A C 1
ATOM 1304 O O . GLU A 1 160 ? 10.800 -10.803 -10.867 1.00 98.31 160 GLU A O 1
ATOM 1309 N N . GLU A 1 161 ? 10.099 -9.746 -9.024 1.00 98.44 161 GLU A N 1
ATOM 1310 C CA . GLU A 1 161 ? 8.678 -9.995 -9.287 1.00 98.44 161 GLU A CA 1
ATOM 1311 C C . GLU A 1 161 ? 8.194 -9.307 -10.577 1.00 98.44 161 GLU A C 1
ATOM 1313 O O . GLU A 1 161 ? 7.642 -9.971 -11.460 1.00 98.44 161 GLU A O 1
ATOM 1318 N N . PHE A 1 162 ? 8.489 -8.015 -10.755 1.00 98.38 162 PHE A N 1
ATOM 1319 C CA . PHE A 1 162 ? 8.153 -7.283 -11.985 1.00 98.38 162 PHE A CA 1
ATOM 1320 C C . PHE A 1 162 ? 8.791 -7.903 -13.228 1.00 98.38 162 PHE A C 1
ATOM 1322 O O . PHE A 1 162 ? 8.154 -8.015 -14.275 1.00 98.38 162 PHE A O 1
ATOM 1329 N N . PHE A 1 163 ? 10.036 -8.357 -13.128 1.00 98.50 163 PHE A N 1
ATOM 1330 C CA . PHE A 1 163 ? 10.724 -8.982 -14.249 1.00 98.50 163 PHE A CA 1
ATOM 1331 C C . PHE A 1 163 ? 10.149 -10.356 -14.591 1.00 98.50 163 PHE A C 1
ATOM 1333 O O . PHE A 1 163 ? 10.025 -10.683 -15.771 1.00 98.50 163 PHE A O 1
ATOM 1340 N N . ARG A 1 164 ? 9.735 -11.142 -13.590 1.00 98.62 164 ARG A N 1
ATOM 1341 C CA . ARG A 1 164 ? 9.011 -12.402 -13.817 1.00 98.62 164 ARG A CA 1
ATOM 1342 C C . ARG A 1 164 ? 7.654 -12.163 -14.475 1.00 98.62 164 ARG A C 1
ATOM 1344 O O . ARG A 1 164 ? 7.277 -12.932 -15.360 1.00 98.62 164 ARG A O 1
ATOM 1351 N N . GLN A 1 165 ? 6.944 -11.099 -14.093 1.00 98.62 165 GLN A N 1
ATOM 1352 C CA . GLN A 1 165 ? 5.734 -10.687 -14.801 1.00 98.62 165 GLN A CA 1
ATOM 1353 C C . GLN A 1 165 ? 6.047 -10.327 -16.259 1.00 98.62 165 GLN A C 1
ATOM 1355 O O . GLN A 1 165 ? 5.380 -10.839 -17.155 1.00 98.62 165 GLN A O 1
ATOM 1360 N N . GLY A 1 166 ? 7.070 -9.508 -16.514 1.00 98.50 166 GLY A N 1
ATOM 1361 C CA . GLY A 1 166 ? 7.445 -9.106 -17.871 1.00 98.50 166 GLY A CA 1
ATOM 1362 C C . GLY A 1 166 ? 7.840 -10.281 -18.767 1.00 98.50 166 GLY A C 1
ATOM 1363 O O . GLY A 1 166 ? 7.435 -10.345 -19.929 1.00 98.50 166 GLY A O 1
ATOM 1364 N N . ASP A 1 167 ? 8.577 -11.256 -18.233 1.00 98.38 167 ASP A N 1
ATOM 1365 C CA . ASP A 1 167 ? 8.904 -12.481 -18.968 1.00 98.38 167 ASP A CA 1
ATOM 1366 C C . ASP A 1 167 ? 7.629 -13.231 -19.385 1.00 98.38 167 ASP A C 1
ATOM 1368 O O . ASP A 1 167 ? 7.504 -13.658 -20.536 1.00 98.38 167 ASP A O 1
ATOM 1372 N N . ARG A 1 168 ? 6.637 -13.303 -18.490 1.00 98.12 168 ARG A N 1
ATOM 1373 C CA . ARG A 1 168 ? 5.338 -13.919 -18.775 1.00 98.12 168 ARG A CA 1
ATOM 1374 C C . ARG A 1 168 ? 4.499 -13.109 -19.763 1.00 98.12 168 ARG A C 1
ATOM 1376 O O . ARG A 1 168 ? 3.860 -13.690 -20.636 1.00 98.12 168 ARG A O 1
ATOM 1383 N N . GLU A 1 169 ? 4.503 -11.781 -19.666 1.00 98.50 169 GLU A N 1
ATOM 1384 C CA . GLU A 1 169 ? 3.855 -10.894 -20.642 1.00 98.50 169 GLU A CA 1
ATOM 1385 C C . GLU A 1 169 ? 4.420 -11.144 -22.042 1.00 98.50 169 GLU A C 1
ATOM 1387 O O . GLU A 1 169 ? 3.664 -11.359 -22.990 1.00 98.50 169 GLU A O 1
ATOM 1392 N N . LYS A 1 170 ? 5.746 -11.242 -22.160 1.00 97.81 170 LYS A N 1
ATOM 1393 C CA . LYS A 1 170 ? 6.418 -11.565 -23.419 1.00 97.81 170 LYS A CA 1
ATOM 1394 C C . LYS A 1 170 ? 6.024 -12.941 -23.965 1.00 97.81 170 LYS A C 1
ATOM 1396 O O . LYS A 1 170 ? 5.781 -13.055 -25.166 1.00 97.81 170 LYS A O 1
ATOM 1401 N N . GLU A 1 171 ? 5.967 -13.974 -23.123 1.00 97.94 171 GLU A N 1
ATOM 1402 C CA . GLU A 1 171 ? 5.530 -15.326 -23.520 1.00 97.94 171 GLU A CA 1
ATOM 1403 C C . GLU A 1 171 ? 4.093 -15.343 -24.056 1.00 97.94 171 GLU A C 1
ATOM 1405 O O . GLU A 1 171 ? 3.789 -16.069 -25.002 1.00 97.94 171 GLU A O 1
ATOM 1410 N N . LEU A 1 172 ? 3.225 -14.509 -23.483 1.00 97.62 172 LEU A N 1
ATOM 1411 C CA . LEU A 1 172 ? 1.825 -14.359 -23.881 1.00 97.62 172 LEU A CA 1
ATOM 1412 C C . LEU A 1 172 ? 1.623 -13.387 -25.056 1.00 97.62 172 LEU A C 1
ATOM 1414 O O . LEU A 1 172 ? 0.493 -13.201 -25.506 1.00 97.62 172 LEU A O 1
ATOM 1418 N N . GLY A 1 173 ? 2.691 -12.762 -25.563 1.00 97.44 173 GLY A N 1
ATOM 1419 C CA . GLY A 1 173 ? 2.607 -11.750 -26.619 1.00 97.44 173 GLY A CA 1
ATOM 1420 C C . GLY A 1 173 ? 1.959 -10.433 -26.171 1.00 97.44 173 GLY A C 1
ATOM 1421 O O . GLY A 1 173 ? 1.453 -9.687 -27.010 1.00 97.44 173 GLY A O 1
ATOM 1422 N N . LEU A 1 174 ? 1.958 -10.149 -24.867 1.00 97.19 174 LEU A N 1
ATOM 1423 C CA . LEU A 1 174 ? 1.471 -8.906 -24.275 1.00 97.19 174 LEU A CA 1
ATOM 1424 C C . LEU A 1 174 ? 2.568 -7.825 -24.274 1.00 97.19 174 LEU A C 1
ATOM 1426 O O . LEU A 1 174 ? 3.760 -8.145 -24.237 1.00 97.19 174 LEU A O 1
ATOM 1430 N N . PRO A 1 175 ? 2.195 -6.532 -24.306 1.00 96.56 175 PRO A N 1
ATOM 1431 C CA . PRO A 1 175 ? 3.148 -5.459 -24.052 1.00 96.56 175 PRO A CA 1
ATOM 1432 C C . PRO A 1 175 ? 3.661 -5.532 -22.609 1.00 96.56 175 PRO A C 1
ATOM 1434 O O . PRO A 1 175 ? 2.901 -5.864 -21.701 1.00 96.56 175 PRO A O 1
ATOM 1437 N N . PHE A 1 176 ? 4.928 -5.168 -22.403 1.00 96.88 176 PHE A N 1
ATOM 1438 C CA . PHE A 1 176 ? 5.491 -5.069 -21.060 1.00 96.88 176 PHE A CA 1
ATOM 1439 C C . PHE A 1 176 ? 4.767 -3.995 -20.248 1.00 96.88 176 PHE A C 1
ATOM 1441 O O . PHE A 1 176 ? 4.642 -2.846 -20.689 1.00 96.88 176 PHE A O 1
ATOM 1448 N N . SER A 1 177 ? 4.344 -4.354 -19.040 1.00 96.38 177 SER A N 1
ATOM 1449 C CA . SER A 1 177 ? 3.908 -3.386 -18.042 1.00 96.38 177 SER A CA 1
ATOM 1450 C C . SER A 1 177 ? 5.075 -2.468 -17.640 1.00 96.38 177 SER A C 1
ATOM 1452 O O . SER A 1 177 ? 6.248 -2.845 -17.773 1.00 96.38 177 SER A O 1
ATOM 1454 N N . PRO A 1 178 ? 4.798 -1.246 -17.145 1.00 95.06 178 PRO A N 1
ATOM 1455 C CA . PRO A 1 178 ? 5.843 -0.350 -16.660 1.00 95.06 178 PRO A CA 1
ATOM 1456 C C . PRO A 1 178 ? 6.800 -1.061 -15.695 1.00 95.06 178 PRO A C 1
ATOM 1458 O O . PRO A 1 178 ? 6.362 -1.806 -14.824 1.00 95.06 178 PRO A O 1
ATOM 1461 N N . LEU A 1 179 ? 8.106 -0.824 -15.861 1.00 96.00 179 LEU A N 1
ATOM 1462 C CA . LEU A 1 179 ? 9.197 -1.405 -15.061 1.00 96.00 179 LEU A CA 1
ATOM 1463 C C . LEU A 1 179 ? 9.393 -2.931 -15.179 1.00 96.00 179 LEU A C 1
ATOM 1465 O O . LEU A 1 179 ? 10.364 -3.446 -14.625 1.00 96.00 179 LEU A O 1
ATOM 1469 N N . CYS A 1 180 ? 8.552 -3.649 -15.928 1.00 97.44 180 CYS A N 1
ATOM 1470 C CA . CYS A 1 180 ? 8.601 -5.113 -16.013 1.00 97.44 180 CYS A CA 1
ATOM 1471 C C . CYS A 1 180 ? 9.620 -5.651 -17.036 1.00 97.44 180 CYS A C 1
ATOM 1473 O O . CYS A 1 180 ? 9.897 -6.847 -17.060 1.00 97.44 180 CYS A O 1
ATOM 1475 N N . ASP A 1 181 ? 10.237 -4.800 -17.863 1.00 97.06 181 ASP A N 1
ATOM 1476 C CA . ASP A 1 181 ? 11.294 -5.230 -18.786 1.00 97.06 181 ASP A CA 1
ATOM 1477 C C . ASP A 1 181 ? 12.691 -5.109 -18.155 1.00 97.06 181 ASP A C 1
ATOM 1479 O O . ASP A 1 181 ? 13.302 -4.037 -18.132 1.00 97.06 181 ASP A O 1
ATOM 1483 N N . ARG A 1 182 ? 13.254 -6.248 -17.732 1.00 95.56 182 ARG A N 1
ATOM 1484 C CA . ARG A 1 182 ? 14.601 -6.339 -17.137 1.00 95.56 182 ARG A CA 1
ATOM 1485 C C . ARG A 1 182 ? 15.741 -5.803 -18.014 1.00 95.56 182 ARG A C 1
ATOM 1487 O O . ARG A 1 182 ? 16.852 -5.639 -17.520 1.00 95.56 182 ARG A O 1
ATOM 1494 N N . LYS A 1 183 ? 15.510 -5.561 -19.311 1.00 94.00 183 LYS A N 1
ATOM 1495 C CA . LYS A 1 183 ? 16.525 -5.019 -20.233 1.00 94.00 183 LYS A CA 1
ATOM 1496 C C . LYS A 1 183 ? 16.516 -3.500 -20.335 1.00 94.00 183 LYS A C 1
ATOM 1498 O O . LYS A 1 183 ? 17.538 -2.932 -20.711 1.00 94.00 183 LYS A O 1
ATOM 1503 N N . SER A 1 184 ? 15.379 -2.865 -20.072 1.00 94.06 184 SER A N 1
ATOM 1504 C CA . SER A 1 184 ? 15.204 -1.420 -20.245 1.00 94.06 184 SER A CA 1
ATOM 1505 C C . SER A 1 184 ? 14.925 -0.680 -18.939 1.00 94.06 184 SER A C 1
ATOM 1507 O O . SER A 1 184 ? 15.093 0.538 -18.892 1.00 94.06 184 SER A O 1
ATOM 1509 N N . THR A 1 185 ? 14.555 -1.387 -17.867 1.00 94.69 185 THR A N 1
ATOM 1510 C CA . THR A 1 185 ? 14.308 -0.779 -16.559 1.00 94.69 185 THR A CA 1
ATOM 1511 C C . THR A 1 185 ? 15.581 -0.173 -15.968 1.00 94.69 185 THR A C 1
ATOM 1513 O O . THR A 1 185 ? 16.510 -0.871 -15.561 1.00 94.69 185 THR A O 1
ATOM 1516 N N . LEU A 1 186 ? 15.581 1.155 -15.862 1.00 95.56 186 LEU A N 1
ATOM 1517 C CA . LEU A 1 186 ? 16.597 1.940 -15.170 1.00 95.56 186 LEU A CA 1
ATOM 1518 C C . LEU A 1 186 ? 16.295 1.965 -13.667 1.00 95.56 186 LEU A C 1
ATOM 1520 O O . LEU A 1 186 ? 15.500 2.774 -13.181 1.00 95.56 186 LEU A O 1
ATOM 1524 N N . VAL A 1 187 ? 16.883 1.018 -12.931 1.00 95.56 187 VAL A N 1
ATOM 1525 C CA . VAL A 1 187 ? 16.553 0.771 -11.519 1.00 95.56 187 VAL A CA 1
ATOM 1526 C C . VAL A 1 187 ? 16.793 2.006 -10.651 1.00 95.56 187 VAL A C 1
ATOM 1528 O O . VAL A 1 187 ? 15.889 2.427 -9.931 1.00 95.56 187 VAL A O 1
ATOM 1531 N N . ALA A 1 188 ? 17.973 2.619 -10.733 1.00 96.56 188 ALA A N 1
ATOM 1532 C CA . ALA A 1 188 ? 18.342 3.737 -9.869 1.00 96.56 188 ALA A CA 1
ATOM 1533 C C . ALA A 1 188 ? 17.441 4.969 -10.077 1.00 96.56 188 ALA A C 1
ATOM 1535 O O . ALA A 1 188 ? 16.992 5.604 -9.117 1.00 96.56 188 ALA A O 1
ATOM 1536 N N . GLU A 1 189 ? 17.119 5.273 -11.328 1.00 96.50 189 GLU A N 1
ATOM 1537 C CA . GLU A 1 189 ? 16.228 6.351 -11.735 1.00 96.50 189 GLU A CA 1
ATOM 1538 C C . GLU A 1 189 ? 14.789 6.060 -11.314 1.00 96.50 189 GLU A C 1
ATOM 1540 O O . GLU A 1 189 ? 14.127 6.943 -10.766 1.00 96.50 189 GLU A O 1
ATOM 1545 N N . SER A 1 190 ? 14.323 4.818 -11.494 1.00 96.69 190 SER A N 1
ATOM 1546 C CA . SER A 1 190 ? 12.982 4.404 -11.067 1.00 96.69 190 SER A CA 1
ATOM 1547 C C . SER A 1 190 ? 12.797 4.552 -9.555 1.00 96.69 190 SER A C 1
ATOM 1549 O O . SER A 1 190 ? 11.799 5.120 -9.118 1.00 96.69 190 SER A O 1
ATOM 1551 N N . GLN A 1 191 ? 13.787 4.146 -8.752 1.00 98.12 191 GLN A N 1
ATOM 1552 C CA . GLN A 1 191 ? 13.739 4.263 -7.293 1.00 98.12 191 GLN A CA 1
ATOM 1553 C C . GLN A 1 191 ? 13.872 5.711 -6.820 1.00 98.12 191 GLN A C 1
ATOM 1555 O O . GLN A 1 191 ? 13.191 6.118 -5.880 1.00 98.12 191 GLN A O 1
ATOM 1560 N N . THR A 1 192 ? 14.698 6.517 -7.494 1.00 97.94 192 THR A N 1
ATOM 1561 C CA . THR A 1 192 ? 14.774 7.961 -7.230 1.00 97.94 192 THR A CA 1
ATOM 1562 C C . THR A 1 192 ? 13.418 8.625 -7.480 1.00 97.94 192 THR A C 1
ATOM 1564 O O . THR A 1 192 ? 12.930 9.358 -6.621 1.00 97.94 192 THR A O 1
ATOM 1567 N N . GLY A 1 193 ? 12.774 8.313 -8.610 1.00 97.88 193 GLY A N 1
ATOM 1568 C CA . GLY A 1 193 ? 11.438 8.809 -8.936 1.00 97.88 193 GLY A CA 1
ATOM 1569 C C . GLY A 1 193 ? 10.364 8.316 -7.964 1.00 97.88 193 GLY A C 1
ATOM 1570 O O . GLY A 1 193 ? 9.525 9.102 -7.532 1.00 97.88 193 GLY A O 1
ATOM 1571 N N . PHE A 1 194 ? 10.406 7.046 -7.560 1.00 98.44 194 PHE A N 1
ATOM 1572 C CA . PHE A 1 194 ? 9.473 6.496 -6.576 1.00 98.44 194 PHE A CA 1
ATOM 1573 C C . PHE A 1 194 ? 9.575 7.220 -5.225 1.00 98.44 194 PHE A C 1
ATOM 1575 O O . PHE A 1 194 ? 8.556 7.593 -4.642 1.00 98.44 194 PHE A O 1
ATOM 1582 N N . ILE A 1 195 ? 10.794 7.515 -4.760 1.00 98.62 195 ILE A N 1
ATOM 1583 C CA . ILE A 1 195 ? 11.001 8.311 -3.544 1.00 98.62 195 ILE A CA 1
ATOM 1584 C C . ILE A 1 195 ? 10.439 9.728 -3.714 1.00 98.62 195 ILE A C 1
ATOM 1586 O O . ILE A 1 195 ? 9.642 10.154 -2.880 1.00 98.62 195 ILE A O 1
ATOM 1590 N N . ASP A 1 196 ? 10.823 10.440 -4.778 1.00 98.19 196 ASP A N 1
ATOM 1591 C CA . ASP A 1 196 ? 10.489 11.861 -4.967 1.00 98.19 196 ASP A CA 1
ATOM 1592 C C . ASP A 1 196 ? 8.988 12.099 -5.222 1.00 98.19 196 ASP A C 1
ATOM 1594 O O . ASP A 1 196 ? 8.427 13.102 -4.775 1.00 98.19 196 ASP A O 1
ATOM 1598 N N . PHE A 1 197 ? 8.322 11.192 -5.942 1.00 98.19 197 PHE A N 1
ATOM 1599 C CA . PHE A 1 197 ? 6.952 11.416 -6.417 1.00 98.19 197 PHE A CA 1
ATOM 1600 C C . PHE A 1 197 ? 5.881 10.636 -5.658 1.00 98.19 197 PHE A C 1
ATOM 1602 O O . PHE A 1 197 ? 4.722 11.052 -5.691 1.00 98.19 197 PHE A O 1
ATOM 1609 N N . ILE A 1 198 ? 6.243 9.547 -4.972 1.00 98.56 198 ILE A N 1
ATOM 1610 C CA . ILE A 1 198 ? 5.286 8.673 -4.281 1.00 98.56 198 ILE A CA 1
ATOM 1611 C C . ILE A 1 198 ? 5.548 8.681 -2.775 1.00 98.56 198 ILE A C 1
ATOM 1613 O O . ILE A 1 198 ? 4.705 9.141 -2.000 1.00 98.56 198 ILE A O 1
ATOM 1617 N N . VAL A 1 199 ? 6.718 8.210 -2.338 1.00 98.56 199 VAL A N 1
ATOM 1618 C CA . VAL A 1 199 ? 6.952 7.923 -0.914 1.00 98.56 199 VAL A CA 1
ATOM 1619 C C . VAL A 1 199 ? 7.119 9.195 -0.087 1.00 98.56 199 VAL A C 1
ATOM 1621 O O . VAL A 1 199 ? 6.402 9.375 0.896 1.00 98.56 199 VAL A O 1
ATOM 1624 N N . GLU A 1 200 ? 7.998 10.117 -0.485 1.00 98.19 200 GLU A N 1
ATOM 1625 C CA . GLU A 1 200 ? 8.232 11.362 0.261 1.00 98.19 200 GLU A CA 1
ATOM 1626 C C . GLU A 1 200 ? 6.950 12.216 0.393 1.00 98.19 200 GLU A C 1
ATOM 1628 O O . GLU A 1 200 ? 6.600 12.578 1.523 1.00 98.19 200 GLU A O 1
ATOM 1633 N N . PRO A 1 201 ? 6.157 12.458 -0.675 1.00 98.31 201 PRO A N 1
ATOM 1634 C CA . PRO A 1 201 ? 4.875 13.153 -0.548 1.00 98.31 201 PRO A CA 1
ATOM 1635 C C . PRO A 1 201 ? 3.861 12.445 0.361 1.00 98.31 201 PRO A C 1
ATOM 1637 O O . PRO A 1 201 ? 3.111 13.122 1.067 1.00 98.31 201 PRO A O 1
ATOM 1640 N N . SER A 1 202 ? 3.828 11.110 0.361 1.00 98.44 202 SER A N 1
ATOM 1641 C CA . SER A 1 202 ? 2.885 10.332 1.179 1.00 98.44 202 SER A CA 1
ATOM 1642 C C . SER A 1 202 ? 3.217 10.413 2.656 1.00 98.44 202 SER A C 1
ATOM 1644 O O . SER A 1 202 ? 2.361 10.753 3.473 1.00 98.44 202 SER A O 1
ATOM 1646 N N . PHE A 1 203 ? 4.488 10.200 2.991 1.00 98.19 203 PHE A N 1
ATOM 1647 C CA . PHE A 1 203 ? 4.979 10.304 4.358 1.00 98.19 203 PHE A CA 1
ATOM 1648 C C . PHE A 1 203 ? 4.883 11.733 4.900 1.00 98.19 203 PHE A C 1
ATOM 1650 O O . PHE A 1 203 ? 4.617 11.920 6.088 1.00 98.19 203 PHE A O 1
ATOM 1657 N N . GLN A 1 204 ? 5.033 12.749 4.043 1.00 97.19 204 GLN A N 1
ATOM 1658 C CA . GLN A 1 204 ? 4.777 14.137 4.421 1.00 97.19 204 GLN A CA 1
ATOM 1659 C C . GLN A 1 204 ? 3.312 14.342 4.832 1.00 97.19 204 GLN A C 1
ATOM 1661 O O . GLN A 1 204 ? 3.057 14.871 5.912 1.00 97.19 204 GLN A O 1
ATOM 1666 N N . VAL A 1 205 ? 2.356 13.884 4.014 1.00 97.25 205 VAL A N 1
ATOM 1667 C CA . VAL A 1 205 ? 0.917 14.014 4.311 1.00 97.25 205 VAL A CA 1
ATOM 1668 C C . VAL A 1 205 ? 0.513 13.202 5.535 1.00 97.25 205 VAL A C 1
ATOM 1670 O O . VAL A 1 205 ? -0.247 13.700 6.363 1.00 97.25 205 VAL A O 1
ATOM 1673 N N . MET A 1 206 ? 1.039 11.985 5.690 1.00 96.50 206 MET A N 1
ATOM 1674 C CA . MET A 1 206 ? 0.828 11.179 6.892 1.00 96.50 206 MET A CA 1
ATOM 1675 C C . MET A 1 206 ? 1.379 11.891 8.136 1.00 96.50 206 MET A C 1
ATOM 1677 O O . MET A 1 206 ? 0.695 11.950 9.154 1.00 96.50 206 MET A O 1
ATOM 1681 N N . GLY A 1 207 ? 2.578 12.476 8.060 1.00 94.38 207 GLY A N 1
ATOM 1682 C CA . GLY A 1 207 ? 3.159 13.255 9.156 1.00 94.38 207 GLY A CA 1
ATOM 1683 C C . GLY A 1 207 ? 2.291 14.453 9.549 1.00 94.38 207 GLY A C 1
ATOM 1684 O O . GLY A 1 207 ? 1.994 14.634 10.727 1.00 94.38 207 GLY A O 1
ATOM 1685 N N . ASP A 1 208 ? 1.817 15.220 8.565 1.00 93.50 208 ASP A N 1
ATOM 1686 C CA . ASP A 1 208 ? 0.943 16.382 8.789 1.00 93.50 208 ASP A CA 1
ATOM 1687 C C . ASP A 1 208 ? -0.418 15.966 9.376 1.00 93.50 208 ASP A C 1
ATOM 1689 O O . ASP A 1 208 ? -0.977 16.642 10.241 1.00 93.50 208 ASP A O 1
ATOM 1693 N N . MET A 1 209 ? -0.942 14.815 8.949 1.00 93.62 209 MET A N 1
ATOM 1694 C CA . MET A 1 209 ? -2.149 14.208 9.507 1.00 93.62 209 MET A CA 1
ATOM 1695 C C . MET A 1 209 ? -1.972 13.813 10.972 1.00 93.62 209 MET A C 1
ATOM 1697 O O . MET A 1 209 ? -2.814 14.160 11.803 1.00 93.62 209 MET A O 1
ATOM 1701 N N . LEU A 1 210 ? -0.875 13.136 11.311 1.00 90.31 210 LEU A N 1
ATOM 1702 C CA . LEU A 1 210 ? -0.561 12.767 12.692 1.00 90.31 210 LEU A CA 1
ATOM 1703 C C . LEU A 1 210 ? -0.377 14.015 13.570 1.00 90.31 210 LEU A C 1
ATOM 1705 O O . LEU A 1 210 ? -0.895 14.070 14.684 1.00 90.31 210 LEU A O 1
ATOM 1709 N N . GLU A 1 211 ? 0.272 15.059 13.056 1.00 88.12 211 GLU A N 1
ATOM 1710 C CA . GLU A 1 211 ? 0.388 16.351 13.741 1.00 88.12 211 GLU A CA 1
ATOM 1711 C C . GLU A 1 211 ? -0.943 17.091 13.901 1.00 88.12 211 GLU A C 1
ATOM 1713 O O . GLU A 1 211 ? -1.053 17.926 14.790 1.00 88.12 211 GLU A O 1
ATOM 1718 N N . LYS A 1 212 ? -1.972 16.814 13.096 1.00 87.25 212 LYS A N 1
ATOM 1719 C CA . LYS A 1 212 ? -3.315 17.375 13.321 1.00 87.25 212 LYS A CA 1
ATOM 1720 C C . LYS A 1 212 ? -4.089 16.582 14.376 1.00 87.25 212 LYS A C 1
ATOM 1722 O O . LYS A 1 212 ? -4.808 17.174 15.177 1.00 87.25 212 LYS A O 1
ATOM 1727 N N . ILE A 1 213 ? -3.945 15.256 14.375 1.00 86.12 213 ILE A N 1
ATOM 1728 C CA . ILE A 1 213 ? -4.700 14.345 15.249 1.00 86.12 213 ILE A CA 1
ATOM 1729 C C . ILE A 1 213 ? -4.158 14.357 16.680 1.00 86.12 213 ILE A C 1
ATOM 1731 O O . ILE A 1 213 ? -4.938 14.356 17.630 1.00 86.12 213 ILE A O 1
ATOM 1735 N N . ILE A 1 214 ? -2.835 14.370 16.856 1.00 79.44 214 ILE A N 1
ATOM 1736 C CA . ILE A 1 214 ? -2.237 14.088 18.162 1.00 79.44 214 ILE A CA 1
ATOM 1737 C C . ILE A 1 214 ? -2.241 15.294 19.137 1.00 79.44 214 ILE A C 1
ATOM 1739 O O . ILE A 1 214 ? -2.574 15.085 20.305 1.00 79.44 214 ILE A O 1
ATOM 1743 N N . PRO A 1 215 ? -1.938 16.554 18.755 1.00 71.31 215 PRO A N 1
ATOM 1744 C CA . PRO A 1 215 ? -1.914 17.677 19.704 1.00 71.31 215 PRO A CA 1
ATOM 1745 C C . PRO A 1 215 ? -3.222 17.932 20.468 1.00 71.31 215 PRO A C 1
ATOM 1747 O O . PRO A 1 215 ? -3.143 18.210 21.665 1.00 71.31 215 PRO A O 1
ATOM 1750 N N . PRO A 1 216 ? -4.426 17.822 19.866 1.00 62.22 216 PRO A N 1
ATOM 1751 C CA . PRO A 1 216 ? -5.675 17.918 20.621 1.00 62.22 216 PRO A CA 1
ATOM 1752 C C . PRO A 1 216 ? -5.788 16.900 21.764 1.00 62.22 216 PRO A C 1
ATOM 1754 O O . PRO A 1 216 ? -6.430 17.197 22.768 1.00 62.22 216 PRO A O 1
ATOM 1757 N N . LEU A 1 217 ? -5.139 15.735 21.649 1.00 60.50 217 LEU A N 1
ATOM 1758 C CA . LEU A 1 217 ? -5.143 14.684 22.674 1.00 60.50 217 LEU A CA 1
ATOM 1759 C C . LEU A 1 217 ? -4.226 15.021 23.858 1.00 60.50 217 LEU A C 1
ATOM 1761 O O . LEU A 1 217 ? -4.502 14.592 24.973 1.00 60.50 217 LEU A O 1
ATOM 1765 N N . PHE A 1 218 ? -3.179 15.830 23.650 1.00 58.31 218 PHE A N 1
ATOM 1766 C CA . PHE A 1 218 ? -2.312 16.320 24.734 1.00 58.31 218 PHE A CA 1
ATOM 1767 C C . PHE A 1 218 ? -3.015 17.294 25.677 1.00 58.31 218 PHE A C 1
ATOM 1769 O O . PHE A 1 218 ? -2.673 17.366 26.855 1.00 58.31 218 PHE A O 1
ATOM 1776 N N . ASN A 1 219 ? -3.971 18.061 25.153 1.00 56.41 219 ASN A N 1
ATOM 1777 C CA . ASN A 1 219 ? -4.644 19.122 25.898 1.00 56.41 219 ASN A CA 1
ATOM 1778 C C . ASN A 1 219 ? -5.955 18.662 26.552 1.00 56.41 219 ASN A C 1
ATOM 1780 O O . ASN A 1 219 ? -6.643 19.484 27.159 1.00 56.41 219 ASN A O 1
ATOM 1784 N N . GLN A 1 220 ? -6.319 17.379 26.443 1.00 52.69 220 GLN A N 1
ATOM 1785 C CA . GLN A 1 220 ? -7.481 16.854 27.153 1.00 52.69 220 GLN A CA 1
ATOM 1786 C C . GLN A 1 220 ? -7.100 16.499 28.598 1.00 52.69 220 GLN A C 1
ATOM 1788 O O . GLN A 1 220 ? -6.123 15.777 28.810 1.00 52.69 220 GLN A O 1
ATOM 1793 N N . PRO A 1 221 ? -7.838 16.987 29.614 1.00 46.62 221 PRO A N 1
ATOM 1794 C CA . PRO A 1 221 ? -7.620 16.555 30.986 1.00 46.62 221 PRO A CA 1
ATOM 1795 C C . PRO A 1 221 ? -7.887 15.051 31.081 1.00 46.62 221 PRO A C 1
ATOM 1797 O O . PRO A 1 221 ? -8.963 14.578 30.718 1.00 46.62 221 PRO A O 1
ATOM 1800 N N . THR A 1 222 ? -6.900 14.297 31.569 1.00 43.91 222 THR A N 1
ATOM 1801 C CA . THR A 1 222 ? -7.061 12.878 31.906 1.00 43.91 222 THR A CA 1
ATOM 1802 C C . THR A 1 222 ? -8.296 12.710 32.792 1.00 43.91 222 THR A C 1
ATOM 1804 O O . THR A 1 222 ? -8.386 13.431 33.793 1.00 43.91 222 THR A O 1
ATOM 1807 N N . PRO A 1 223 ? -9.231 11.792 32.484 1.00 42.19 223 PRO A N 1
ATOM 1808 C CA . PRO A 1 223 ? -10.362 11.549 33.362 1.00 42.19 223 PRO A CA 1
ATOM 1809 C C . PRO A 1 223 ? -9.827 11.100 34.722 1.00 42.19 223 PRO A C 1
ATOM 1811 O O . PRO A 1 223 ? -9.132 10.090 34.842 1.00 42.19 223 PRO A O 1
ATOM 1814 N N . THR A 1 224 ? -10.111 11.899 35.747 1.00 35.72 224 THR A N 1
ATOM 1815 C CA . THR A 1 224 ? -9.853 11.560 37.143 1.00 35.72 224 THR A CA 1
ATOM 1816 C C . THR A 1 224 ? -10.500 10.201 37.418 1.00 35.72 224 THR A C 1
ATOM 1818 O O . THR A 1 224 ? -11.664 10.022 37.039 1.00 35.72 224 THR A O 1
ATOM 1821 N N . PRO A 1 225 ? -9.819 9.244 38.076 1.00 39.25 225 PRO A N 1
ATOM 1822 C CA . PRO A 1 225 ? -10.481 8.034 38.538 1.00 39.25 225 PRO A CA 1
ATOM 1823 C C . PRO A 1 225 ? -11.582 8.489 39.491 1.00 39.25 225 PRO A C 1
ATOM 1825 O O . PRO A 1 225 ? -11.296 9.029 40.561 1.00 39.25 225 PRO A O 1
ATOM 1828 N N . SER A 1 226 ? -12.837 8.390 39.057 1.00 38.88 226 SER A N 1
ATOM 1829 C CA . SER A 1 226 ? -13.967 8.804 39.880 1.00 38.88 226 SER A CA 1
ATOM 1830 C C . SER A 1 226 ? -13.976 7.919 41.118 1.00 38.88 226 SER A C 1
ATOM 1832 O O . SER A 1 226 ? -14.022 6.692 41.027 1.00 38.88 226 SER A O 1
ATOM 1834 N N . GLY A 1 227 ? -13.814 8.578 42.262 1.00 34.56 227 GLY A N 1
ATOM 1835 C CA . GLY A 1 227 ? -13.665 7.959 43.562 1.00 34.56 227 GLY A CA 1
ATOM 1836 C C . GLY A 1 227 ? -14.864 7.100 43.941 1.00 34.56 227 GLY A C 1
ATOM 1837 O O . GLY A 1 227 ? -16.000 7.370 43.560 1.00 34.56 227 GLY A O 1
ATOM 1838 N N . SER A 1 228 ? -14.545 6.066 44.718 1.00 30.83 228 SER A N 1
ATOM 1839 C CA . SER A 1 228 ? -15.349 5.503 45.804 1.00 30.83 228 SER A CA 1
ATOM 1840 C C . SER A 1 228 ? -16.757 6.088 45.940 1.00 30.83 228 SER A C 1
ATOM 1842 O O . SER A 1 228 ? -16.939 7.182 46.478 1.00 30.83 228 SER A O 1
ATOM 1844 N N . ILE A 1 229 ? -17.743 5.302 45.514 1.00 30.20 229 ILE A N 1
ATOM 1845 C CA . ILE A 1 229 ? -19.143 5.466 45.893 1.00 30.20 229 ILE A CA 1
ATOM 1846 C C . ILE A 1 229 ? -19.209 5.348 47.421 1.00 30.20 229 ILE A C 1
ATOM 1848 O O . ILE A 1 229 ? -19.115 4.253 47.974 1.00 30.20 229 ILE A O 1
ATOM 1852 N N . ILE A 1 230 ? -19.334 6.484 48.106 1.00 32.12 230 ILE A N 1
ATOM 1853 C CA . ILE A 1 230 ? -19.897 6.529 49.453 1.00 32.12 230 ILE A CA 1
ATOM 1854 C C . ILE A 1 230 ? -21.409 6.492 49.249 1.00 32.12 230 ILE A C 1
ATOM 1856 O O . ILE A 1 230 ? -21.992 7.396 48.653 1.00 32.12 230 ILE A O 1
ATOM 1860 N N . VAL A 1 231 ? -22.018 5.391 49.676 1.00 28.80 231 VAL A N 1
ATOM 1861 C CA . VAL A 1 231 ? -23.468 5.220 49.719 1.00 28.80 231 VAL A CA 1
ATOM 1862 C C . VAL A 1 231 ? -23.984 6.047 50.894 1.00 28.80 231 VAL A C 1
ATOM 1864 O O . VAL A 1 231 ? -23.762 5.672 52.042 1.00 28.80 231 VAL A O 1
ATOM 1867 N N . GLU A 1 232 ? -24.664 7.158 50.619 1.00 28.23 232 GLU A N 1
ATOM 1868 C CA . GLU A 1 232 ? -25.574 7.780 51.583 1.00 28.23 232 GLU A CA 1
ATOM 1869 C C . GLU A 1 232 ? -27.016 7.544 51.130 1.00 28.23 232 GLU A C 1
ATOM 1871 O O . GLU A 1 232 ? -27.473 7.996 50.080 1.0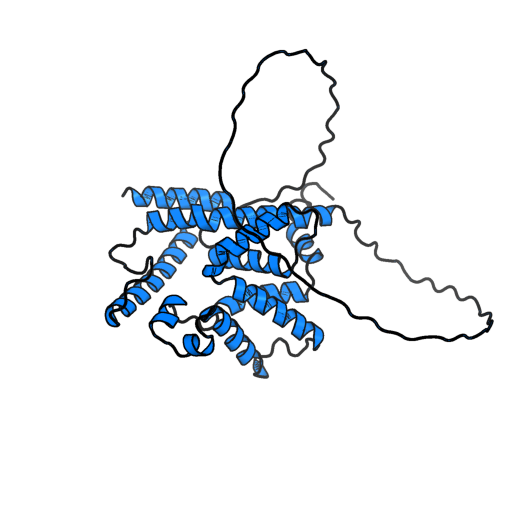0 28.23 232 GLU A O 1
ATOM 1876 N N . GLU A 1 233 ? -27.705 6.755 51.943 1.00 26.28 233 GLU A N 1
ATOM 1877 C CA . GLU A 1 233 ? -29.104 6.381 51.842 1.00 26.28 233 GLU A CA 1
ATOM 1878 C C . GLU A 1 233 ? -29.971 7.517 52.408 1.00 26.28 233 GLU A C 1
ATOM 1880 O O . GLU A 1 233 ? -29.785 7.935 53.551 1.00 26.28 233 GLU A O 1
ATOM 1885 N N . SER A 1 234 ? -30.928 8.035 51.631 1.00 29.52 234 SER A N 1
ATOM 1886 C CA . SER A 1 234 ? -32.001 8.904 52.142 1.00 29.52 234 SER A CA 1
ATOM 1887 C C . SER A 1 234 ? -33.245 8.866 51.246 1.00 29.52 234 SER A C 1
ATOM 1889 O O . SER A 1 234 ? -33.357 9.583 50.260 1.00 29.52 234 SER A O 1
ATOM 1891 N N . GLN A 1 235 ? -34.144 7.960 51.634 1.00 27.81 235 GLN A N 1
ATOM 1892 C CA . GLN A 1 235 ? -35.616 7.995 51.665 1.00 27.81 235 GLN A CA 1
ATOM 1893 C C . GLN A 1 235 ? -36.434 8.750 50.592 1.00 27.81 235 GLN A C 1
ATOM 1895 O O . GLN A 1 235 ? -36.358 9.961 50.400 1.00 27.81 235 GLN A O 1
ATOM 1900 N N . GLU A 1 236 ? -37.354 7.970 50.015 1.00 25.73 236 GLU A N 1
ATOM 1901 C CA . GLU A 1 236 ? -38.450 8.294 49.099 1.00 25.73 236 GLU A CA 1
ATOM 1902 C C . GLU A 1 236 ? -39.356 9.462 49.527 1.00 25.73 236 GLU A C 1
ATOM 1904 O O . GLU A 1 236 ? -39.806 9.526 50.672 1.00 25.73 236 GLU A O 1
ATOM 1909 N N . LYS A 1 237 ? -39.801 10.257 48.539 1.00 26.95 237 LYS A N 1
ATOM 1910 C CA . LYS A 1 237 ? -41.191 10.743 48.464 1.00 26.95 237 LYS A CA 1
ATOM 1911 C C . LYS A 1 237 ? -41.707 10.758 47.023 1.00 26.95 237 LYS A C 1
ATOM 1913 O O . LYS A 1 237 ? -41.243 11.510 46.173 1.00 26.95 237 LYS A O 1
ATOM 1918 N N . THR A 1 238 ? -42.719 9.930 46.807 1.00 24.08 238 THR A N 1
ATOM 1919 C CA . THR A 1 238 ? -43.604 9.824 45.645 1.00 24.08 238 THR A CA 1
ATOM 1920 C C . THR A 1 238 ? -44.385 11.113 45.382 1.00 24.08 238 THR A C 1
ATOM 1922 O O . THR A 1 238 ? -44.978 11.659 46.312 1.00 24.08 238 THR A O 1
ATOM 1925 N N . GLN A 1 239 ? -44.526 11.514 44.113 1.00 29.17 239 GLN A N 1
ATOM 1926 C CA . GLN A 1 239 ? -45.755 12.158 43.634 1.00 29.17 239 GLN A CA 1
ATOM 1927 C C . GLN A 1 239 ? -45.984 11.922 42.133 1.00 29.17 239 GLN A C 1
ATOM 1929 O O . GLN A 1 239 ? -45.107 12.125 41.299 1.00 29.17 239 GLN A O 1
ATOM 1934 N N . GLN A 1 240 ? -47.188 11.431 41.838 1.00 25.81 240 GLN A N 1
ATOM 1935 C CA . GLN A 1 240 ? -47.764 11.157 40.523 1.00 25.81 240 GLN A CA 1
ATOM 1936 C C . GLN A 1 240 ? -48.294 12.429 39.856 1.00 25.81 240 GLN A C 1
ATOM 1938 O O . GLN A 1 240 ? -48.825 13.288 40.554 1.00 25.81 240 GLN A O 1
ATOM 1943 N N . GLN A 1 241 ? -48.275 12.437 38.518 1.00 28.05 241 GLN A N 1
ATOM 1944 C CA . GLN A 1 241 ? -49.314 12.879 37.558 1.00 28.05 241 GLN A CA 1
ATOM 1945 C C . GLN A 1 241 ? -48.605 13.227 36.235 1.00 28.05 241 GLN A C 1
ATOM 1947 O O . GLN A 1 241 ? -47.501 13.748 36.267 1.00 28.05 241 GLN A O 1
ATOM 1952 N N . SER A 1 242 ? -49.113 13.073 35.013 1.00 25.83 242 SER A N 1
ATOM 1953 C CA . SER A 1 242 ? -50.186 12.327 34.341 1.00 25.83 242 SER A CA 1
ATOM 1954 C C . SER A 1 242 ? -50.268 12.966 32.943 1.00 25.83 242 SER A C 1
ATOM 1956 O O . SER A 1 242 ? -50.384 14.183 32.860 1.00 25.83 242 SER A O 1
ATOM 1958 N N . SER A 1 243 ? -50.238 12.149 31.883 1.00 25.34 243 SER A N 1
ATOM 1959 C CA . SER A 1 243 ? -50.851 12.356 30.549 1.00 25.34 243 SER A CA 1
ATOM 1960 C C . SER A 1 243 ? -50.673 13.689 29.787 1.00 25.34 243 SER A C 1
ATOM 1962 O O . SER A 1 243 ? -51.193 14.720 30.196 1.00 25.34 243 SER A O 1
ATOM 1964 N N . SER A 1 244 ? -50.208 13.626 28.531 1.00 26.50 244 SER A N 1
ATOM 1965 C CA . SER A 1 244 ? -51.106 13.676 27.351 1.00 26.50 244 SER A CA 1
ATOM 1966 C C . SER A 1 244 ? -50.357 13.707 25.999 1.00 26.50 244 SER A C 1
ATOM 1968 O O . SER A 1 244 ? -49.535 14.566 25.727 1.00 26.50 244 SER A O 1
ATOM 1970 N N . THR A 1 245 ? -50.667 12.688 25.191 1.00 25.08 245 THR A N 1
ATOM 1971 C CA . THR A 1 245 ? -51.091 12.669 23.772 1.00 25.08 245 THR A CA 1
ATOM 1972 C C . THR A 1 245 ? -50.577 13.639 22.689 1.00 25.08 245 THR A C 1
ATOM 1974 O O . THR A 1 245 ? -50.560 14.852 22.849 1.00 25.08 245 THR A O 1
ATOM 1977 N N . SER A 1 246 ? -50.502 13.038 21.484 1.00 28.50 246 SER A N 1
ATOM 1978 C CA . SER A 1 246 ? -50.565 13.584 20.105 1.00 28.50 246 SER A CA 1
ATOM 1979 C C . SER A 1 246 ? -49.240 14.082 19.509 1.00 28.50 246 SER A C 1
ATOM 1981 O O . SER A 1 246 ? -48.440 14.686 20.198 1.00 28.50 246 SER A O 1
ATOM 1983 N N . GLY A 1 247 ? -48.902 13.861 18.238 1.00 26.72 247 GLY A N 1
ATOM 1984 C CA . GLY A 1 247 ? -49.581 13.219 17.116 1.00 26.72 247 GLY A CA 1
ATOM 1985 C C . GLY A 1 247 ? -48.763 13.471 15.835 1.00 26.72 247 GLY A C 1
ATOM 1986 O O . GLY A 1 247 ? -48.269 14.570 15.636 1.00 26.72 247 GLY A O 1
ATOM 1987 N N . SER A 1 248 ? -48.602 12.413 15.039 1.00 26.17 248 SER A N 1
ATOM 1988 C CA . SER A 1 248 ? -48.436 12.268 13.578 1.00 26.17 248 SER A CA 1
ATOM 1989 C C . SER A 1 248 ? -47.898 13.369 12.635 1.00 26.17 248 SER A C 1
ATOM 1991 O O . SER A 1 248 ? -48.200 14.549 12.748 1.00 26.17 248 SER A O 1
ATOM 1993 N N . SER A 1 249 ? -47.350 12.839 11.524 1.00 26.67 249 SER A N 1
ATOM 1994 C CA . SER A 1 249 ? -47.222 13.364 10.141 1.00 26.67 249 SER A CA 1
ATOM 1995 C C . SER A 1 249 ? -45.894 14.071 9.806 1.00 26.67 249 SER A C 1
ATOM 1997 O O . SER A 1 249 ? -45.553 15.084 10.394 1.00 26.67 249 SER A O 1
ATOM 1999 N N . SER A 1 250 ? -44.965 13.456 9.057 1.00 26.59 250 SER A N 1
ATOM 2000 C CA . SER A 1 250 ? -44.924 13.098 7.618 1.00 26.59 250 SER A CA 1
ATOM 2001 C C . SER A 1 250 ? -44.702 14.292 6.684 1.00 26.59 250 SER A C 1
ATOM 2003 O O . SER A 1 250 ? -45.514 15.207 6.657 1.00 26.59 250 SER A O 1
ATOM 2005 N N . GLY A 1 251 ? -43.658 14.227 5.848 1.00 26.98 251 GLY A N 1
ATOM 2006 C CA . GLY A 1 251 ? -43.461 15.172 4.746 1.00 26.98 251 GLY A CA 1
ATOM 2007 C C . GLY A 1 251 ? -42.066 15.117 4.126 1.00 26.98 251 GLY A C 1
ATOM 2008 O O . GLY A 1 251 ? -41.181 15.869 4.513 1.00 26.98 251 GLY A O 1
ATOM 2009 N N . ALA A 1 252 ? -41.881 14.222 3.157 1.00 26.16 252 ALA A N 1
ATOM 2010 C CA . ALA A 1 252 ? -4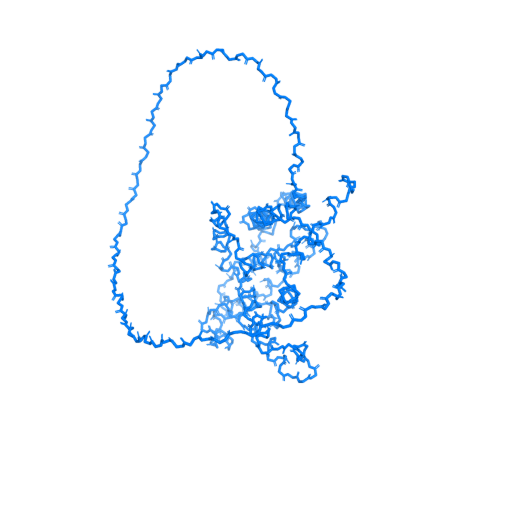0.753 14.224 2.230 1.00 26.16 252 ALA A CA 1
ATOM 2011 C C . ALA A 1 252 ? -40.809 15.440 1.290 1.00 26.16 252 ALA A C 1
ATOM 2013 O O . ALA A 1 252 ? -41.911 15.844 0.926 1.00 26.16 252 ALA A O 1
ATOM 2014 N N . SER A 1 253 ? -39.654 15.958 0.846 1.00 28.38 253 SER A N 1
ATOM 2015 C CA . SER A 1 253 ? -39.458 16.648 -0.450 1.00 28.38 253 SER A CA 1
ATOM 2016 C C . SER A 1 253 ? -37.975 16.996 -0.688 1.00 28.38 253 SER A C 1
ATOM 2018 O O . SER A 1 253 ? -37.444 17.936 -0.109 1.00 28.38 253 SER A O 1
ATOM 2020 N N . THR A 1 254 ? -37.312 16.255 -1.577 1.00 27.08 254 THR A N 1
ATOM 2021 C CA . THR A 1 254 ? -36.292 16.783 -2.519 1.00 27.08 254 THR A CA 1
ATOM 2022 C C . THR A 1 254 ? -37.055 17.243 -3.787 1.00 27.08 254 THR A C 1
ATOM 2024 O O . THR A 1 254 ? -38.195 16.786 -3.931 1.00 27.08 254 THR A O 1
ATOM 2027 N N . PRO A 1 255 ? -36.534 18.075 -4.729 1.00 34.84 255 PRO A N 1
ATOM 2028 C CA . PRO A 1 255 ? -35.374 17.706 -5.563 1.00 34.84 255 PRO A CA 1
ATOM 2029 C C . PRO A 1 255 ? -34.525 18.866 -6.165 1.00 34.84 255 PRO A C 1
ATOM 2031 O O . PRO A 1 255 ? -34.855 20.044 -6.067 1.00 34.84 255 PRO A O 1
ATOM 2034 N N . SER A 1 256 ? -33.484 18.443 -6.900 1.00 24.75 256 SER A N 1
ATOM 2035 C CA . SER A 1 256 ? -32.857 19.090 -8.079 1.00 24.75 256 SER A CA 1
ATOM 2036 C C . SER A 1 256 ? -31.715 20.086 -7.826 1.00 24.75 256 SER A C 1
ATOM 2038 O O . SER A 1 256 ? -31.907 21.169 -7.292 1.00 24.75 256 SER A O 1
ATOM 2040 N N . GLN A 1 257 ? -30.457 19.713 -8.097 1.00 25.22 257 GLN A N 1
ATOM 2041 C CA . GLN A 1 257 ? -29.766 19.698 -9.407 1.00 25.22 257 GLN A CA 1
ATOM 2042 C C . GLN A 1 257 ? -29.754 21.041 -10.158 1.00 25.22 257 GLN A C 1
ATOM 2044 O O . GLN A 1 257 ? -30.772 21.466 -10.698 1.00 25.22 257 GLN A O 1
ATOM 2049 N N . LYS A 1 258 ? -28.547 21.599 -10.333 1.00 28.95 258 LYS A N 1
ATOM 2050 C CA . LYS A 1 258 ? -28.092 22.205 -11.595 1.00 28.95 258 LYS A CA 1
ATOM 2051 C C . LYS A 1 258 ? -26.562 22.226 -11.674 1.00 28.95 258 LYS A C 1
ATOM 2053 O O . LYS A 1 258 ? -25.881 22.767 -10.810 1.00 28.95 258 LYS A O 1
ATOM 2058 N N . SER A 1 259 ? -26.063 21.598 -12.731 1.00 22.73 259 SER A N 1
ATOM 2059 C CA . SER A 1 259 ? -24.734 21.753 -13.317 1.00 22.73 259 SER A CA 1
ATOM 2060 C C . SER A 1 259 ? -24.597 23.125 -13.993 1.00 22.73 259 SER A C 1
ATOM 2062 O O . SER A 1 259 ? -25.617 23.733 -14.306 1.00 22.73 259 SER A O 1
ATOM 2064 N N . ILE A 1 260 ? -23.357 23.582 -14.238 1.00 28.22 260 ILE A N 1
ATOM 2065 C CA . ILE A 1 260 ? -22.885 24.255 -15.473 1.00 28.22 260 ILE A CA 1
ATOM 2066 C C . ILE A 1 260 ? -21.374 24.583 -15.348 1.00 28.22 260 ILE A C 1
ATOM 2068 O O . ILE A 1 260 ? -20.934 25.320 -14.475 1.00 28.22 260 ILE A O 1
ATOM 2072 N N . THR A 1 261 ? -20.614 23.910 -16.216 1.00 26.08 261 THR A N 1
ATOM 2073 C CA . THR A 1 261 ? -19.409 24.272 -16.998 1.00 26.08 261 THR A CA 1
ATOM 2074 C C . THR A 1 261 ? -18.481 25.443 -16.614 1.00 26.08 261 THR A C 1
ATOM 2076 O O . THR A 1 261 ? -18.901 26.591 -16.581 1.00 26.08 261 THR A O 1
ATOM 2079 N N . GLY A 1 262 ? -17.173 25.137 -16.578 1.00 22.94 262 GLY A N 1
ATOM 2080 C CA . GLY A 1 262 ? -16.172 25.570 -17.577 1.00 22.94 262 GLY A CA 1
ATOM 2081 C C . GLY A 1 262 ? -15.748 27.046 -17.650 1.00 22.94 262 GLY A C 1
ATOM 2082 O O . GLY A 1 262 ? -16.541 27.908 -18.003 1.00 22.94 262 GLY A O 1
ATOM 2083 N N . GLY A 1 263 ? -14.445 27.309 -17.482 1.00 25.06 263 GLY A N 1
ATOM 2084 C CA . GLY A 1 263 ? -13.820 28.574 -17.889 1.00 25.06 263 GLY A CA 1
ATOM 2085 C C . GLY A 1 263 ? -12.434 28.785 -17.281 1.00 25.06 263 GLY A C 1
ATOM 2086 O O . GLY A 1 263 ? -12.302 28.962 -16.078 1.00 25.06 263 GLY A O 1
ATOM 2087 N N . SER A 1 264 ? -11.406 28.738 -18.123 1.00 23.31 264 SER A N 1
ATOM 2088 C CA . SER A 1 264 ? -9.998 28.952 -17.784 1.00 23.31 264 SER A CA 1
ATOM 2089 C C . SER A 1 264 ? -9.585 30.415 -18.038 1.00 23.31 264 SER A C 1
ATOM 2091 O O . SER A 1 264 ? -10.240 31.110 -18.810 1.00 23.31 264 SER A O 1
ATOM 2093 N N . ILE A 1 265 ? -8.414 30.778 -17.499 1.00 24.11 265 ILE A N 1
ATOM 2094 C CA . ILE A 1 265 ? -7.469 31.815 -17.962 1.00 24.11 265 ILE A CA 1
ATOM 2095 C C . ILE A 1 265 ? -7.484 33.208 -17.273 1.00 24.11 265 ILE A C 1
ATOM 2097 O O . ILE A 1 265 ? -8.428 33.981 -17.358 1.00 24.11 265 ILE A O 1
ATOM 2101 N N . GLN A 1 266 ? -6.279 33.525 -16.766 1.00 23.97 266 GLN A N 1
ATOM 2102 C CA . GLN A 1 266 ? -5.550 34.807 -16.690 1.00 23.97 266 GLN A CA 1
ATOM 2103 C C . GLN A 1 266 ? -5.453 35.618 -15.386 1.00 23.97 266 GLN A C 1
ATOM 2105 O O . GLN A 1 266 ? -6.410 36.097 -14.791 1.00 23.97 266 GLN A O 1
ATOM 2110 N N . SER A 1 267 ? -4.177 35.815 -15.044 1.00 25.23 267 SER A N 1
ATOM 2111 C CA . SER A 1 267 ? -3.553 36.715 -14.081 1.00 25.23 267 SER A CA 1
ATOM 2112 C C . SER A 1 267 ? -3.862 38.195 -14.333 1.00 25.23 267 SER A C 1
ATOM 2114 O O . SER A 1 267 ? -4.126 38.593 -15.467 1.00 25.23 267 SER A O 1
ATOM 2116 N N . PRO A 1 268 ? -3.590 39.045 -13.329 1.00 29.52 268 PRO A N 1
ATOM 2117 C CA . PRO A 1 268 ? -2.733 40.195 -13.617 1.00 29.52 268 PRO A CA 1
ATOM 2118 C C . PRO A 1 268 ? -1.648 40.443 -12.558 1.00 29.52 268 PRO A C 1
ATOM 2120 O O . PRO A 1 268 ? -1.845 40.287 -11.355 1.00 29.52 268 PRO A O 1
ATOM 2123 N N . LYS A 1 269 ? -0.483 40.880 -13.048 1.00 25.48 269 LYS A N 1
ATOM 2124 C CA . LYS A 1 269 ? 0.548 41.586 -12.281 1.00 25.48 269 LYS A CA 1
ATOM 2125 C C . LYS A 1 269 ? 0.124 43.048 -12.112 1.00 25.48 269 LYS A C 1
ATOM 2127 O O . LYS A 1 269 ? -0.280 43.663 -13.094 1.00 25.48 269 LYS A O 1
ATOM 2132 N N . SER A 1 270 ? 0.380 43.638 -10.947 1.00 28.88 270 SER A N 1
ATOM 2133 C CA . SER A 1 270 ? 0.645 45.078 -10.843 1.00 28.88 270 SER A CA 1
ATOM 2134 C C . SER A 1 270 ? 1.500 45.397 -9.617 1.00 28.88 270 SER A C 1
ATOM 2136 O O . SER A 1 270 ? 1.140 45.108 -8.481 1.00 28.88 270 SER A O 1
ATOM 2138 N N . SER A 1 271 ? 2.648 45.996 -9.904 1.00 25.20 271 SER A N 1
ATOM 2139 C CA . SER A 1 271 ? 3.586 46.696 -9.029 1.00 25.20 271 SER A CA 1
ATOM 2140 C C . SER A 1 271 ? 3.039 48.037 -8.527 1.00 25.20 271 SER A C 1
ATOM 2142 O O . SER A 1 271 ? 2.353 48.690 -9.302 1.00 25.20 271 SER A O 1
ATOM 2144 N N . ILE A 1 272 ? 3.430 48.444 -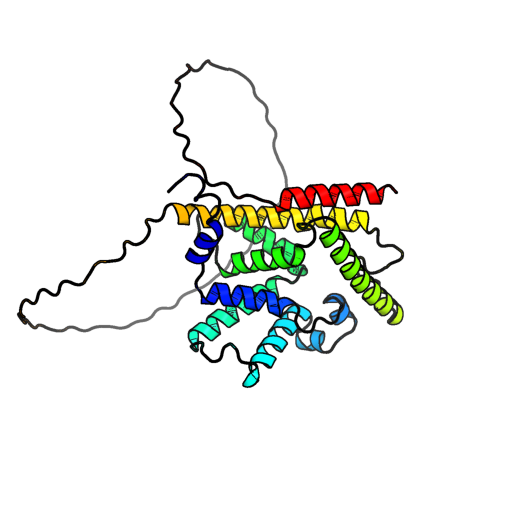7.310 1.00 29.06 272 ILE A N 1
ATOM 2145 C CA . ILE A 1 272 ? 3.675 49.795 -6.723 1.00 29.06 272 ILE A CA 1
ATOM 2146 C C . ILE A 1 272 ? 4.005 49.478 -5.238 1.00 29.06 272 ILE A C 1
ATOM 2148 O O . ILE A 1 272 ? 3.320 48.655 -4.647 1.00 29.06 272 ILE A O 1
ATOM 2152 N N . GLY A 1 273 ? 5.045 49.934 -4.537 1.00 23.62 273 GLY A N 1
ATOM 2153 C CA . GLY A 1 273 ? 5.832 51.157 -4.608 1.00 23.62 273 GLY A CA 1
ATOM 2154 C C . GLY A 1 273 ? 5.630 51.949 -3.304 1.00 23.62 273 GLY A C 1
ATOM 2155 O O . GLY A 1 273 ? 4.639 52.654 -3.189 1.00 23.62 273 GLY A O 1
ATOM 2156 N N . GLY A 1 274 ? 6.580 51.859 -2.360 1.00 23.23 274 GLY A N 1
ATOM 2157 C CA . GLY A 1 274 ? 6.876 52.939 -1.403 1.00 23.23 274 GLY A CA 1
ATOM 2158 C C . GLY A 1 274 ? 6.409 52.821 0.059 1.00 23.23 274 GLY A C 1
ATOM 2159 O O . GLY A 1 274 ? 5.221 52.761 0.348 1.00 23.23 274 GLY A O 1
ATOM 2160 N N . SER A 1 275 ? 7.402 52.991 0.946 1.00 26.97 275 SER A N 1
ATOM 2161 C CA . SER A 1 275 ? 7.353 53.717 2.233 1.00 26.97 275 SER A CA 1
ATOM 2162 C C . SER A 1 275 ? 7.215 52.911 3.532 1.00 26.97 275 SER A C 1
ATOM 2164 O O . SER A 1 275 ? 6.153 52.439 3.923 1.00 26.97 275 SER A O 1
ATOM 2166 N N . THR A 1 276 ? 8.341 52.854 4.248 1.00 28.62 276 THR A N 1
ATOM 2167 C CA . THR A 1 276 ? 8.499 52.498 5.663 1.00 28.62 276 THR A CA 1
ATOM 2168 C C . THR A 1 276 ? 7.886 53.554 6.590 1.00 28.62 276 THR A C 1
ATOM 2170 O O . THR A 1 276 ? 7.901 54.747 6.281 1.00 28.62 276 THR A O 1
ATOM 2173 N N . PRO A 1 277 ? 7.430 53.138 7.785 1.00 28.66 277 PRO A N 1
ATOM 2174 C CA . PRO A 1 277 ? 7.999 53.749 8.985 1.00 28.66 277 PRO A CA 1
ATOM 2175 C C . PRO A 1 277 ? 8.339 52.752 10.106 1.00 28.66 277 PRO A C 1
ATOM 2177 O O . PRO A 1 277 ? 7.712 51.716 10.301 1.00 28.66 277 PRO A O 1
ATOM 2180 N N . SER A 1 278 ? 9.372 53.147 10.848 1.00 26.97 278 SER A N 1
ATOM 2181 C CA . SER A 1 278 ? 9.913 52.583 12.087 1.00 26.97 278 SE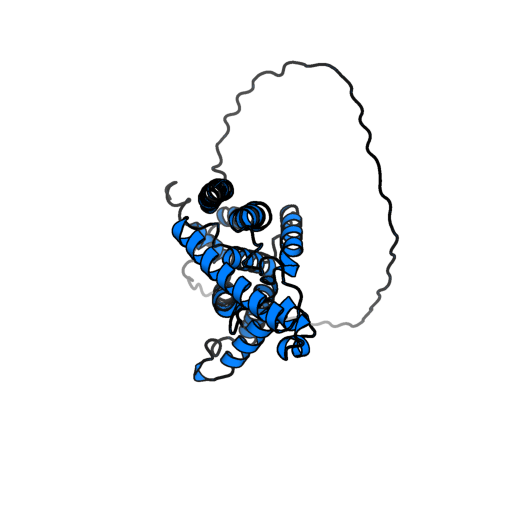R A CA 1
ATOM 2182 C C . SER A 1 278 ? 8.844 52.224 13.131 1.00 26.97 278 SER A C 1
ATOM 2184 O O . SER A 1 278 ? 8.043 53.076 13.518 1.00 26.97 278 SER A O 1
ATOM 2186 N N . VAL A 1 279 ? 8.887 50.985 13.643 1.00 29.94 279 VAL A N 1
ATOM 2187 C CA . VAL A 1 279 ? 8.119 50.552 14.819 1.00 29.94 279 VAL A CA 1
ATOM 2188 C C . VAL A 1 279 ? 9.068 50.119 15.936 1.00 29.94 279 VAL A C 1
ATOM 2190 O O . VAL A 1 279 ? 9.929 49.256 15.790 1.00 29.94 279 VAL A O 1
ATOM 2193 N N . ARG A 1 280 ? 8.855 50.795 17.061 1.00 26.11 280 ARG A N 1
ATOM 2194 C CA . ARG A 1 280 ? 9.452 50.683 18.390 1.00 26.11 280 ARG A CA 1
ATOM 2195 C C . ARG A 1 280 ? 9.457 49.235 18.901 1.00 26.11 280 ARG A C 1
ATOM 2197 O O . ARG A 1 280 ? 8.428 48.564 18.899 1.00 26.11 280 ARG A O 1
ATOM 2204 N N . SER A 1 281 ? 10.606 48.787 19.398 1.00 27.14 281 SER A N 1
ATOM 2205 C CA . SER A 1 281 ? 10.803 47.483 20.034 1.00 27.14 281 SER A CA 1
ATOM 2206 C C . SER A 1 281 ? 10.039 47.377 21.359 1.00 27.14 281 SER A C 1
ATOM 2208 O O . SER A 1 281 ? 10.445 47.979 22.352 1.00 27.14 281 SER A O 1
ATOM 2210 N N . ASN A 1 282 ? 8.975 46.574 21.387 1.00 26.64 282 ASN A N 1
ATOM 2211 C CA . ASN A 1 282 ? 8.414 46.027 22.621 1.00 26.64 282 ASN A CA 1
ATOM 2212 C C . ASN A 1 282 ? 8.816 44.552 22.719 1.00 26.64 282 ASN A C 1
ATOM 2214 O O . ASN A 1 282 ? 8.272 43.687 22.034 1.00 26.64 282 ASN A O 1
ATOM 2218 N N . THR A 1 283 ? 9.789 44.276 23.579 1.00 32.06 283 THR A N 1
ATOM 2219 C CA . THR A 1 283 ? 10.162 42.938 24.032 1.00 32.06 283 THR A CA 1
ATOM 2220 C C . THR A 1 283 ? 9.027 42.357 24.876 1.00 32.06 283 THR A C 1
ATOM 2222 O O . THR A 1 283 ? 8.989 42.509 26.095 1.00 32.06 283 THR A O 1
ATOM 2225 N N . SER A 1 284 ? 8.085 41.671 24.226 1.00 29.53 284 SER A N 1
ATOM 2226 C CA . SER A 1 284 ? 7.214 40.726 24.922 1.00 29.53 284 SER A CA 1
ATOM 2227 C C . SER A 1 284 ? 7.984 39.417 25.105 1.00 29.53 284 SER A C 1
ATOM 2229 O O . SER A 1 284 ? 8.501 38.829 24.155 1.00 29.53 284 SER A O 1
ATOM 2231 N N . ARG A 1 285 ? 8.134 38.997 26.364 1.00 32.16 285 ARG A N 1
ATOM 2232 C CA . ARG A 1 285 ? 8.654 37.678 26.727 1.00 32.16 285 ARG A CA 1
ATOM 2233 C C . ARG A 1 285 ? 7.729 36.626 26.116 1.00 32.16 285 ARG A C 1
ATOM 2235 O O . ARG A 1 285 ? 6.639 36.395 26.627 1.00 32.16 285 ARG A O 1
ATOM 2242 N N . SER A 1 286 ? 8.179 36.011 25.028 1.00 30.44 286 SER A N 1
ATOM 2243 C CA . SER A 1 286 ? 7.605 34.787 24.478 1.00 30.44 286 SER A CA 1
ATOM 2244 C C . SER A 1 286 ? 7.710 33.691 25.537 1.00 30.44 286 SER A C 1
ATOM 2246 O O . SER A 1 286 ? 8.786 33.138 25.759 1.00 30.44 286 SER A O 1
ATOM 2248 N N . SER A 1 287 ? 6.596 33.379 26.196 1.00 35.12 287 SER A N 1
ATOM 2249 C CA . SER A 1 287 ? 6.417 32.088 26.847 1.00 35.12 287 SER A CA 1
ATOM 2250 C C . SER A 1 287 ? 6.470 31.025 25.752 1.00 35.12 287 SER A C 1
ATOM 2252 O O . SER A 1 287 ? 5.527 30.888 24.972 1.00 35.12 287 SER A O 1
ATOM 2254 N N . THR A 1 288 ? 7.585 30.309 25.652 1.00 36.16 288 THR A N 1
ATOM 2255 C CA . THR A 1 288 ? 7.708 29.109 24.826 1.00 36.16 288 THR A CA 1
ATOM 2256 C C . THR A 1 288 ? 6.732 28.062 25.353 1.00 36.16 288 THR A C 1
ATOM 2258 O O . THR A 1 288 ? 7.064 27.272 26.231 1.00 36.16 288 THR A O 1
ATOM 2261 N N . SER A 1 289 ? 5.498 28.089 24.846 1.00 42.97 289 SER A N 1
ATOM 2262 C CA . SER A 1 289 ? 4.637 26.913 24.838 1.00 42.97 289 SER A CA 1
ATOM 2263 C C . SER A 1 289 ? 5.359 25.891 23.969 1.00 42.97 289 SER A C 1
ATOM 2265 O O . SER A 1 289 ? 5.617 26.151 22.793 1.00 42.97 289 SER A O 1
ATOM 2267 N N . SER A 1 290 ? 5.795 24.790 24.576 1.00 45.97 290 SER A N 1
ATOM 2268 C CA . SER A 1 290 ? 6.435 23.673 23.892 1.00 45.97 290 SER A CA 1
ATOM 2269 C C . SER A 1 290 ? 5.444 23.087 22.889 1.00 45.97 290 SER A C 1
ATOM 2271 O O . SER A 1 290 ? 4.603 22.252 23.216 1.00 45.97 290 SER A O 1
ATOM 2273 N N . LYS A 1 291 ? 5.499 23.588 21.652 1.00 61.66 291 LYS A N 1
ATOM 2274 C CA . LYS A 1 291 ? 4.696 23.078 20.550 1.00 61.66 291 LYS A CA 1
ATOM 2275 C C . LYS A 1 291 ? 5.148 21.646 20.293 1.00 61.66 291 LYS A C 1
ATOM 2277 O O . LYS A 1 291 ? 6.325 21.390 20.068 1.00 61.66 291 LYS A O 1
ATOM 2282 N N . PHE A 1 292 ? 4.207 20.726 20.387 1.00 68.44 292 PHE A N 1
ATOM 2283 C CA . PHE A 1 292 ? 4.411 19.335 20.036 1.00 68.44 292 PHE A CA 1
ATOM 2284 C C . PHE A 1 292 ? 4.957 19.208 18.605 1.00 68.44 292 PHE A C 1
ATOM 2286 O O . PHE A 1 292 ? 4.381 19.784 17.681 1.00 68.44 292 PHE A O 1
ATOM 2293 N N . GLU A 1 293 ? 6.056 18.473 18.433 1.00 71.19 293 GLU A N 1
ATOM 2294 C CA . GLU A 1 293 ? 6.736 18.284 17.148 1.00 71.19 293 GLU A CA 1
ATOM 2295 C C . GLU A 1 293 ? 6.971 16.793 16.892 1.00 71.19 293 GLU A C 1
ATOM 2297 O O . GLU A 1 293 ? 7.602 16.106 17.701 1.00 71.19 293 GLU A O 1
ATOM 2302 N N . LEU A 1 294 ? 6.451 16.288 15.769 1.00 79.88 294 LEU A N 1
ATOM 2303 C CA . LEU A 1 294 ? 6.582 14.883 15.391 1.00 79.88 294 LEU A CA 1
ATOM 2304 C C . LEU A 1 294 ? 7.973 14.619 14.865 1.00 79.88 294 LEU A C 1
ATOM 2306 O O . LEU A 1 294 ? 8.392 15.172 13.853 1.00 79.88 294 LEU A O 1
ATOM 2310 N N . LYS A 1 295 ? 8.680 13.703 15.529 1.00 83.94 295 LYS A N 1
ATOM 2311 C CA . LYS A 1 295 ? 9.893 13.135 14.953 1.00 83.94 295 LYS A CA 1
ATOM 2312 C C . LYS A 1 295 ? 9.508 12.366 13.693 1.00 83.94 295 LYS A C 1
ATOM 2314 O O . LYS A 1 295 ? 8.698 11.446 13.752 1.00 83.94 295 LYS A O 1
ATOM 2319 N N . ARG A 1 296 ? 10.129 12.732 12.572 1.00 89.50 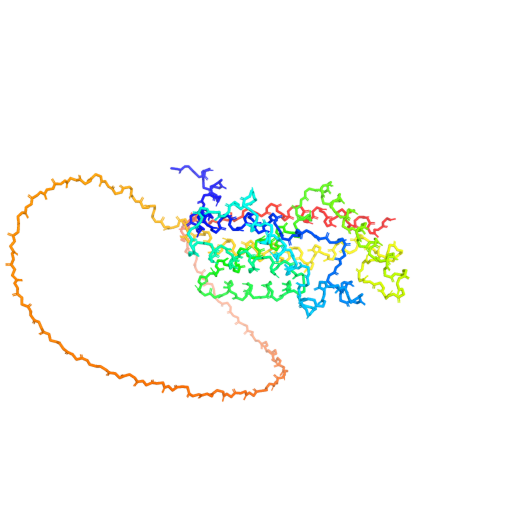296 ARG A N 1
ATOM 2320 C CA . ARG A 1 296 ? 9.931 12.121 11.251 1.00 89.50 296 ARG A CA 1
ATOM 2321 C C . ARG A 1 296 ? 11.174 11.309 10.855 1.00 89.50 296 ARG A C 1
ATOM 2323 O O . ARG A 1 296 ? 11.941 11.759 10.003 1.00 89.50 296 ARG A O 1
ATOM 2330 N N . PRO A 1 297 ? 11.434 10.146 11.491 1.00 87.88 297 PRO A N 1
ATOM 2331 C CA . PRO A 1 297 ? 12.672 9.380 11.288 1.00 87.88 297 PRO A CA 1
ATOM 2332 C C . PRO A 1 297 ? 12.862 8.905 9.839 1.00 87.88 297 PRO A C 1
ATOM 2334 O O . PRO A 1 297 ? 13.989 8.721 9.387 1.00 87.88 297 PRO A O 1
ATOM 2337 N N . TRP A 1 298 ? 11.771 8.766 9.084 1.00 94.12 298 TRP A N 1
ATOM 2338 C CA . TRP A 1 298 ? 11.810 8.401 7.670 1.00 94.12 298 TRP A CA 1
ATOM 2339 C C . TRP A 1 298 ? 12.535 9.432 6.794 1.00 94.12 298 TRP A C 1
ATOM 2341 O O . TRP A 1 298 ? 13.138 9.037 5.803 1.00 94.12 298 TRP A O 1
ATOM 2351 N N . ASN A 1 299 ? 12.543 10.725 7.148 1.00 94.94 299 ASN A N 1
ATOM 2352 C CA . ASN A 1 299 ? 13.168 11.772 6.324 1.00 94.94 299 ASN A CA 1
ATOM 2353 C C . ASN A 1 299 ? 14.670 11.533 6.114 1.00 94.94 299 ASN A C 1
ATOM 2355 O O . ASN A 1 299 ? 15.197 11.744 5.018 1.00 94.94 299 ASN A O 1
ATOM 2359 N N . GLU A 1 300 ? 15.362 11.072 7.158 1.00 95.69 300 GLU A N 1
ATOM 2360 C CA . GLU A 1 300 ? 16.785 10.746 7.079 1.00 95.69 300 GLU A CA 1
ATOM 2361 C C . GLU A 1 300 ? 17.023 9.549 6.150 1.00 95.69 300 GLU A C 1
ATOM 2363 O O . GLU A 1 300 ? 17.891 9.613 5.278 1.00 95.69 300 GLU A O 1
ATOM 2368 N N . CYS A 1 301 ? 16.213 8.494 6.288 1.00 97.25 301 CYS A N 1
ATOM 2369 C CA . CYS A 1 301 ? 16.296 7.303 5.442 1.00 97.25 301 CYS A CA 1
ATOM 2370 C C . CYS A 1 301 ? 16.021 7.639 3.973 1.00 97.25 301 CYS A C 1
ATOM 2372 O O . CYS A 1 301 ? 16.835 7.313 3.114 1.00 97.25 301 CYS A O 1
ATOM 2374 N N . LEU A 1 302 ? 14.938 8.368 3.683 1.00 97.88 302 LEU A N 1
ATOM 2375 C CA . LEU A 1 302 ? 14.575 8.774 2.321 1.00 97.88 302 LEU A CA 1
ATOM 2376 C C . LEU A 1 302 ? 15.686 9.603 1.667 1.00 97.88 302 LEU A C 1
ATOM 2378 O O . LEU A 1 302 ? 16.053 9.353 0.519 1.00 97.88 302 LEU A O 1
ATOM 2382 N N . THR A 1 303 ? 16.274 10.547 2.410 1.00 97.69 303 THR A N 1
ATOM 2383 C CA . THR A 1 303 ? 17.382 11.378 1.915 1.00 97.69 303 THR A CA 1
ATOM 2384 C C . THR A 1 303 ? 18.617 10.535 1.597 1.00 97.69 303 THR A C 1
ATOM 2386 O O . THR A 1 303 ? 19.176 10.657 0.504 1.00 97.69 303 THR A O 1
ATOM 2389 N N . LYS A 1 304 ? 19.033 9.658 2.523 1.00 97.62 304 LYS A N 1
ATOM 2390 C CA . LYS A 1 304 ? 20.198 8.777 2.338 1.00 97.62 304 LYS A CA 1
ATOM 2391 C C . LYS A 1 304 ? 19.989 7.805 1.181 1.00 97.62 304 LYS A C 1
ATOM 2393 O O . LYS A 1 304 ? 20.823 7.739 0.284 1.00 97.62 304 LYS A O 1
ATOM 2398 N N . ASN A 1 305 ? 18.855 7.113 1.154 1.00 98.19 305 ASN A N 1
ATOM 2399 C CA . ASN A 1 305 ? 18.535 6.124 0.129 1.00 98.19 305 ASN A CA 1
ATOM 2400 C C . ASN A 1 305 ? 18.453 6.754 -1.264 1.00 98.19 305 ASN A C 1
ATOM 2402 O O . ASN A 1 305 ? 18.970 6.193 -2.228 1.00 98.19 305 ASN A O 1
ATOM 2406 N N . LYS A 1 306 ? 17.881 7.959 -1.368 1.00 97.06 306 LYS A N 1
ATOM 2407 C CA . LYS A 1 306 ? 17.881 8.743 -2.608 1.00 97.06 306 LYS A CA 1
ATOM 2408 C C . LYS A 1 306 ? 19.298 9.082 -3.074 1.00 97.06 306 LYS A C 1
ATOM 2410 O O . LYS A 1 306 ? 19.589 8.954 -4.260 1.00 97.06 306 LYS A O 1
ATOM 2415 N N . ALA A 1 307 ? 20.188 9.491 -2.170 1.00 97.25 307 ALA A N 1
ATOM 2416 C CA . ALA A 1 307 ? 21.587 9.753 -2.514 1.00 97.25 307 ALA A CA 1
ATOM 2417 C C . ALA A 1 307 ? 22.302 8.482 -3.008 1.00 97.25 307 ALA A C 1
ATOM 2419 O O . ALA A 1 307 ? 22.960 8.520 -4.046 1.00 97.25 307 ALA A O 1
ATOM 2420 N N . CYS A 1 308 ? 22.098 7.349 -2.328 1.00 97.38 308 CYS A N 1
ATOM 2421 C CA . CYS A 1 308 ? 22.664 6.058 -2.717 1.00 97.38 308 CYS A CA 1
ATOM 2422 C C . CYS A 1 308 ? 22.192 5.584 -4.102 1.00 97.38 308 CYS A C 1
ATOM 2424 O O . CYS A 1 308 ? 22.985 4.996 -4.841 1.00 97.38 308 CYS A O 1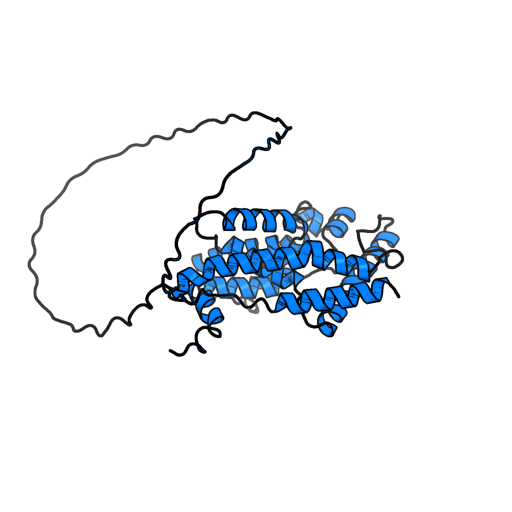
ATOM 2426 N N . TRP A 1 309 ? 20.932 5.834 -4.473 1.00 97.62 309 TRP A N 1
ATOM 2427 C CA . TRP A 1 309 ? 20.443 5.543 -5.824 1.00 97.62 309 TRP A CA 1
ATOM 2428 C C . TRP A 1 309 ? 21.013 6.502 -6.867 1.00 97.62 309 TRP A C 1
ATOM 2430 O O . TRP A 1 309 ? 21.477 6.045 -7.905 1.00 97.62 309 TRP A O 1
ATOM 2440 N N . LYS A 1 310 ? 21.079 7.807 -6.585 1.00 95.06 310 LYS A N 1
ATOM 2441 C CA . LYS A 1 310 ? 21.676 8.786 -7.513 1.00 95.06 310 LYS A CA 1
ATOM 2442 C C . LYS A 1 310 ? 23.139 8.486 -7.835 1.00 95.06 310 LYS A C 1
ATOM 2444 O O . LYS A 1 310 ? 23.541 8.623 -8.982 1.00 95.06 310 LYS A O 1
ATOM 2449 N N . GLU A 1 311 ? 23.918 8.041 -6.852 1.00 95.06 311 GLU A N 1
ATOM 2450 C CA . GLU A 1 311 ? 25.299 7.594 -7.073 1.00 95.06 311 GLU A CA 1
ATOM 2451 C C . GLU A 1 311 ? 25.367 6.370 -8.003 1.00 95.06 311 GLU A C 1
ATOM 2453 O O . GLU A 1 311 ? 26.258 6.271 -8.842 1.00 95.06 311 GLU A O 1
ATOM 2458 N N . ARG A 1 312 ? 24.396 5.457 -7.900 1.00 93.12 312 ARG A N 1
ATOM 2459 C CA . ARG A 1 312 ? 24.299 4.257 -8.747 1.00 93.12 312 ARG A CA 1
ATOM 2460 C C . ARG A 1 312 ? 23.784 4.532 -10.156 1.00 93.12 312 ARG A C 1
ATOM 2462 O O . ARG A 1 312 ? 24.054 3.727 -11.026 1.00 93.12 312 ARG A O 1
ATOM 2469 N N . ALA A 1 313 ? 23.074 5.633 -10.389 1.00 88.62 313 ALA A N 1
ATOM 2470 C CA . ALA A 1 313 ? 22.635 6.026 -11.732 1.00 88.62 313 ALA A CA 1
ATOM 2471 C C . ALA A 1 313 ? 23.789 6.560 -12.609 1.00 88.62 313 ALA A C 1
ATOM 2473 O O . ALA A 1 313 ? 23.668 6.639 -13.826 1.00 88.62 313 ALA A O 1
ATOM 2474 N N . ILE A 1 314 ? 24.896 6.983 -11.988 1.00 81.69 314 ILE A N 1
ATOM 2475 C CA . ILE A 1 314 ? 26.048 7.593 -12.674 1.00 81.69 314 ILE A CA 1
ATOM 2476 C C . ILE A 1 314 ? 27.108 6.542 -13.058 1.00 81.69 314 ILE A C 1
ATOM 2478 O O . ILE A 1 314 ? 27.936 6.809 -13.930 1.00 81.69 314 ILE A O 1
ATOM 2482 N N . ASN A 1 315 ? 27.085 5.372 -12.412 1.00 55.78 315 ASN A N 1
ATOM 2483 C CA . ASN A 1 315 ? 28.049 4.281 -12.585 1.00 55.78 315 ASN A CA 1
ATOM 2484 C C . ASN A 1 315 ? 27.459 3.139 -13.413 1.00 55.78 315 ASN A C 1
ATOM 2486 O O . ASN A 1 315 ? 28.232 2.535 -14.188 1.00 55.78 315 ASN A O 1
#

Sequence (315 aa):
MGEKDIVTNWHGLLQNWLSDLEVFATIFAALVHDYEHTGTTNNFHIMTGSEIALLYNDRAVLENHHISSSFRLLKQEESNILSNLSKEEYRDFRSLVIDMVLATDMSFHFTQIKNMKNLLNMPENIDKPKALSLVLHCADISHPAKDWELHKHWTELLLEEFFRQGDREKELGLPFSPLCDRKSTLVAESQTGFIDFIVEPSFQVMGDMLEKIIPPLFNQPTPTPSGSIIVEESQEKTQQQSSSTSGSSSGASTPSQKSITGGSIQSPKSSIGGSTPSVRSNTSRSSTSSKFELKRPWNECLTKNKACWKERAIN

Foldseek 3Di:
DDPVVQQPCLVVQVPVVDDPLLVVLLVVLLVQLQPPPPLDDLVLCCVVVHPQCVVVVSQLSRLVVSLVVLVVQLVDPVRVPPVPPDPVSCVVSSVLSSLQSSLLPPVCQVVLLVVLVVVLPDPDDDDSSSLSSLVSNLVVLVLLLDAQVSSVVVLVVSLVSLCVSQVVCVVVVHDRDPSNPPVPRPSLVVVLCCLVPHNVSSLVSSQSNSLVSRPVSVPDPDPDPPDDPPDDDDDDDDDDDDDDDDDDDDDDDDDDDDDDDDDDDDDDDDDDDDDDDDDDDDDDPPPPPPRDDDDSSSVVSSVVNNVVSVVVSVD

Radius of gyration: 27.82 Å; chains: 1; bounding box: 79×77×79 Å

pLDDT: mean 77.96, std 28.91, range [22.73, 98.88]

Organism: Sinanodonta woodiana (NCBI:txid1069815)